Protein AF-A0A496PX24-F1 (afdb_monomer)

Nearest PDB structures (foldseek):
  7uv0-assembly1_A  TM=8.213E-01  e=6.166E-04  Rattus norvegicus
  7uuz-assembly1_A  TM=8.063E-01  e=6.848E-04  Rattus norvegicus
  7ynj-assembly1_A  TM=7.573E-01  e=3.485E-02  Homo sapiens
  7ynk-assembly1_A  TM=6.187E-01  e=1.288E-02  Homo sapiens
  7vsi-assembly1_A  TM=7.943E-01  e=8.494E-02  Homo sapiens

Secondary structure (DSSP, 8-state):
--HHHHHHHHSS-HHHHHHHHHHHHHHHHHHHHHHHHHHHHHHIIIIIITTT---SSHHHHHHHHHHHHHHHHHHHHHHHHTGGGS-S-HHHHHHHHHTTTHHHHHHHHHHHHH-TT--HHHHHHHHHHHHHHHHHHHTHHHHH---TTTSS-SS-GGGHHHHHHHHHHHHHHHHHHHHHHHHHHHHHHHHTT---

Mean predicted aligned error: 9.11 Å

Structure (mmCIF, N/CA/C/O backbone):
data_AF-A0A496PX24-F1
#
_entry.id   AF-A0A496PX24-F1
#
loop_
_atom_site.group_PDB
_atom_site.id
_atom_site.type_symbol
_atom_site.label_atom_id
_atom_site.label_alt_id
_atom_site.label_comp_id
_atom_site.label_asym_id
_atom_site.label_entity_id
_atom_site.label_seq_id
_atom_site.pdbx_PDB_ins_code
_atom_site.Cartn_x
_atom_site.Cartn_y
_atom_site.Cartn_z
_atom_site.occupancy
_atom_site.B_iso_or_equiv
_atom_site.auth_seq_id
_atom_site.auth_comp_id
_atom_site.auth_asym_id
_atom_site.auth_atom_id
_atom_site.pdbx_PDB_model_num
ATOM 1 N N . ASP A 1 1 ? 12.021 -6.984 -16.794 1.00 67.56 1 ASP A N 1
ATOM 2 C CA . ASP A 1 1 ? 11.807 -5.519 -16.735 1.00 67.56 1 ASP A CA 1
ATOM 3 C C . ASP A 1 1 ? 12.492 -4.713 -17.847 1.00 67.56 1 ASP A C 1
ATOM 5 O O . ASP A 1 1 ? 12.017 -3.632 -18.159 1.00 67.56 1 ASP A O 1
ATOM 9 N N . GLN A 1 2 ? 13.542 -5.219 -18.514 1.00 79.38 2 GLN A N 1
ATOM 10 C CA . GLN A 1 2 ? 14.272 -4.451 -19.548 1.00 79.38 2 GLN A CA 1
ATOM 11 C C . GLN A 1 2 ? 13.775 -4.644 -20.995 1.00 79.38 2 GLN A C 1
ATOM 13 O O . GLN A 1 2 ? 14.053 -3.810 -21.851 1.00 79.38 2 GLN A O 1
ATOM 18 N N . MET A 1 3 ? 13.003 -5.702 -21.270 1.00 83.50 3 MET A N 1
ATOM 19 C CA . MET A 1 3 ? 12.518 -6.023 -22.625 1.00 83.50 3 MET A CA 1
ATOM 20 C C . MET A 1 3 ? 11.635 -4.923 -23.222 1.00 83.50 3 MET A C 1
ATOM 22 O O . MET A 1 3 ? 11.765 -4.589 -24.396 1.00 83.50 3 MET A O 1
ATOM 26 N N . PHE A 1 4 ? 10.752 -4.339 -22.410 1.00 84.81 4 PHE A N 1
ATOM 27 C CA . PHE A 1 4 ? 9.821 -3.313 -22.870 1.00 84.81 4 PHE A CA 1
ATOM 28 C C . PHE A 1 4 ? 10.528 -1.980 -23.205 1.00 84.81 4 PHE A C 1
ATOM 30 O O . PHE A 1 4 ? 10.355 -1.503 -24.327 1.00 84.81 4 PHE A O 1
ATOM 37 N N . PRO A 1 5 ? 11.410 -1.423 -22.343 1.00 84.50 5 PRO A N 1
ATOM 38 C CA . PRO A 1 5 ? 12.253 -0.281 -22.716 1.00 84.50 5 PRO A CA 1
ATOM 39 C C . PRO A 1 5 ? 13.135 -0.539 -23.944 1.00 84.50 5 PRO A C 1
ATOM 41 O O . PRO A 1 5 ? 13.286 0.339 -24.791 1.00 84.50 5 PRO A O 1
ATOM 44 N N . HIS A 1 6 ? 13.688 -1.749 -24.066 1.00 88.38 6 HIS A N 1
ATOM 45 C CA . HIS A 1 6 ? 14.522 -2.126 -25.205 1.00 88.38 6 HIS A CA 1
ATOM 46 C C . HIS A 1 6 ? 13.725 -2.114 -26.519 1.00 88.38 6 HIS A C 1
ATOM 48 O O . HIS A 1 6 ? 14.168 -1.542 -27.512 1.00 88.38 6 HIS A O 1
ATOM 54 N N . PHE A 1 7 ? 12.504 -2.653 -26.518 1.00 90.19 7 PHE A N 1
ATOM 55 C CA . PHE A 1 7 ? 11.628 -2.611 -27.688 1.00 90.19 7 PHE A CA 1
ATOM 56 C C . PHE A 1 7 ? 11.249 -1.178 -28.096 1.00 90.19 7 PHE A C 1
ATOM 58 O O . PHE A 1 7 ? 11.237 -0.868 -29.282 1.00 90.19 7 PHE A O 1
ATOM 65 N N . ILE A 1 8 ? 11.000 -0.277 -27.140 1.00 88.94 8 ILE A N 1
ATOM 66 C CA . ILE A 1 8 ? 10.709 1.135 -27.451 1.00 88.94 8 ILE A CA 1
ATOM 67 C C . ILE A 1 8 ? 11.918 1.822 -28.102 1.00 88.94 8 ILE A C 1
ATOM 69 O O . ILE A 1 8 ? 11.750 2.626 -29.022 1.00 88.94 8 ILE A O 1
ATOM 73 N N . ALA A 1 9 ? 13.128 1.507 -27.634 1.00 86.81 9 ALA A N 1
ATOM 74 C CA . ALA A 1 9 ? 14.360 2.121 -28.116 1.00 86.81 9 ALA A CA 1
ATOM 75 C C . ALA A 1 9 ? 14.783 1.628 -29.510 1.00 86.81 9 ALA A C 1
ATOM 77 O O . ALA A 1 9 ? 15.278 2.423 -30.304 1.00 86.81 9 ALA A O 1
ATOM 78 N N . PHE A 1 10 ? 14.593 0.338 -29.810 1.00 89.88 10 PHE A N 1
ATOM 79 C CA . PHE A 1 10 ? 15.134 -0.287 -31.026 1.00 89.88 10 PHE A CA 1
ATOM 80 C C . PHE A 1 10 ? 14.071 -0.795 -32.011 1.00 89.88 10 PHE A C 1
ATOM 82 O O . PHE A 1 10 ? 14.386 -1.030 -33.174 1.00 89.88 10 PHE A O 1
ATOM 89 N N . GLY A 1 11 ? 12.825 -0.980 -31.570 1.00 89.44 11 GLY A N 1
ATOM 90 C CA . GLY A 1 11 ? 11.743 -1.574 -32.363 1.00 89.44 11 GLY A CA 1
ATOM 91 C C . GLY A 1 11 ? 10.750 -0.579 -32.970 1.00 89.44 11 GLY A C 1
ATOM 92 O O . GLY A 1 11 ? 9.920 -0.982 -33.782 1.00 89.44 11 GLY A O 1
ATOM 93 N N . LEU A 1 12 ? 10.807 0.704 -32.599 1.00 92.38 12 LEU A N 1
ATOM 94 C CA . LEU A 1 12 ? 9.853 1.730 -33.035 1.00 92.38 12 LEU A CA 1
ATOM 95 C C . LEU A 1 12 ? 10.537 2.853 -33.841 1.00 92.38 12 LEU A C 1
ATOM 97 O O . LEU A 1 12 ? 11.701 3.171 -33.590 1.00 92.38 12 LEU A O 1
ATOM 101 N N . PRO A 1 13 ? 9.827 3.499 -34.790 1.00 93.69 13 PRO A N 1
ATOM 102 C CA . PRO A 1 13 ? 10.317 4.708 -35.446 1.00 93.69 13 PRO A CA 1
ATOM 103 C C . PRO A 1 13 ? 10.550 5.843 -34.432 1.00 93.69 13 PRO A C 1
ATOM 105 O O . PRO A 1 13 ? 9.740 5.991 -33.513 1.00 93.69 13 PRO A O 1
ATOM 108 N N . PRO A 1 14 ? 11.551 6.724 -34.634 1.00 89.12 14 PRO A N 1
ATOM 109 C CA . PRO A 1 14 ? 11.964 7.717 -33.633 1.00 89.12 14 PRO A CA 1
ATOM 110 C C . PRO A 1 14 ? 10.830 8.594 -33.076 1.00 89.12 14 PRO A C 1
ATOM 112 O O . PRO A 1 14 ? 10.772 8.858 -31.876 1.00 89.12 14 PRO A O 1
ATOM 115 N N . VAL A 1 15 ? 9.893 9.018 -33.933 1.00 93.25 15 VAL A N 1
ATOM 116 C CA . VAL A 1 15 ? 8.741 9.848 -33.534 1.00 93.25 15 VAL A CA 1
ATOM 117 C C . VAL A 1 15 ? 7.782 9.077 -32.623 1.00 93.25 15 VAL A C 1
ATOM 119 O O . VAL A 1 15 ? 7.308 9.611 -31.623 1.00 93.25 15 VAL A O 1
ATOM 122 N N . VAL A 1 16 ? 7.520 7.807 -32.938 1.00 94.25 16 VAL A N 1
ATOM 123 C CA . VAL A 1 16 ? 6.612 6.953 -32.162 1.00 94.25 16 VAL A CA 1
ATOM 124 C C . VAL A 1 16 ? 7.240 6.602 -30.815 1.00 94.25 16 VAL A C 1
ATOM 126 O O . VAL A 1 16 ? 6.555 6.679 -29.800 1.00 94.25 16 VAL A O 1
ATOM 129 N N . SER A 1 17 ? 8.546 6.313 -30.771 1.00 92.12 17 SER A N 1
ATOM 130 C CA . SER A 1 17 ? 9.274 6.101 -29.512 1.00 92.12 17 SER A CA 1
ATOM 131 C C . SER A 1 17 ? 9.159 7.307 -28.578 1.00 92.12 17 SER A C 1
ATOM 133 O O . SER A 1 17 ? 8.892 7.137 -27.389 1.00 92.12 17 SER A O 1
ATOM 135 N N . GLY A 1 18 ? 9.300 8.527 -29.114 1.00 92.56 18 GLY A N 1
ATOM 136 C CA . GLY A 1 18 ? 9.140 9.766 -28.348 1.00 92.56 18 GLY A CA 1
ATOM 137 C C . GLY A 1 18 ? 7.728 9.949 -27.782 1.00 92.56 18 GLY A C 1
ATOM 138 O O . GLY A 1 18 ? 7.582 10.311 -26.615 1.00 92.56 18 GLY A O 1
ATOM 139 N N . LEU A 1 19 ? 6.692 9.647 -28.575 1.00 94.81 19 LEU A N 1
ATOM 140 C CA . LEU A 1 19 ? 5.290 9.695 -28.133 1.00 94.81 19 LEU A CA 1
ATOM 141 C C . LEU A 1 19 ? 4.969 8.641 -27.063 1.00 94.81 19 LEU A C 1
ATOM 143 O O . LEU A 1 19 ? 4.253 8.922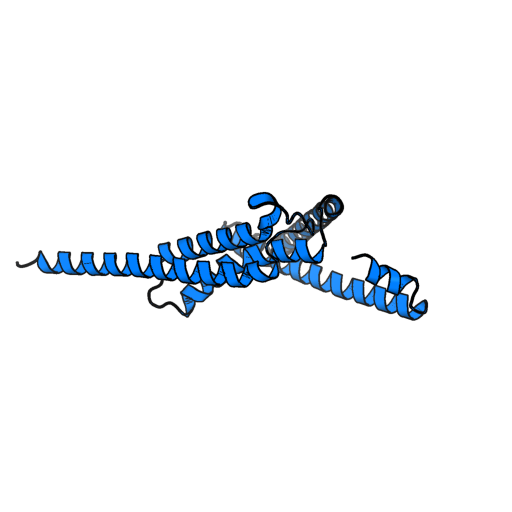 -26.105 1.00 94.81 19 LEU A O 1
ATOM 147 N N . VAL A 1 20 ? 5.505 7.428 -27.200 1.00 94.38 20 VAL A N 1
ATOM 148 C CA . VAL A 1 20 ? 5.315 6.364 -26.205 1.00 94.38 20 VAL A CA 1
ATOM 149 C C . VAL A 1 20 ? 6.001 6.731 -24.892 1.00 94.38 20 VAL A C 1
ATOM 151 O O . VAL A 1 20 ? 5.408 6.582 -23.825 1.00 94.38 20 VAL A O 1
ATOM 154 N N . LEU A 1 21 ? 7.230 7.246 -24.956 1.00 93.50 21 LEU A N 1
ATOM 155 C CA . LEU A 1 21 ? 7.982 7.639 -23.770 1.00 93.50 21 LEU A CA 1
ATOM 156 C C . LEU A 1 21 ? 7.319 8.812 -23.033 1.00 93.50 21 LEU A C 1
ATOM 158 O O . LEU A 1 21 ? 7.233 8.789 -21.806 1.00 93.50 21 LEU A O 1
ATOM 162 N N . SER A 1 22 ? 6.806 9.811 -23.759 1.00 94.75 22 SER A N 1
ATOM 163 C CA . SER A 1 22 ? 6.081 10.928 -23.145 1.00 94.75 22 SER A CA 1
ATOM 164 C C . SER A 1 22 ? 4.784 10.467 -22.473 1.00 94.75 22 SER A C 1
ATOM 166 O O . SER A 1 22 ? 4.520 10.859 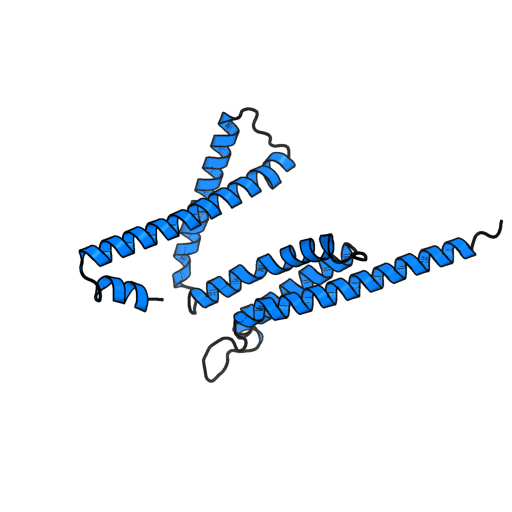-21.337 1.00 94.75 22 SER A O 1
ATOM 168 N N . GLY A 1 23 ? 4.020 9.576 -23.115 1.00 95.56 23 GLY A N 1
ATOM 169 C CA . GLY A 1 23 ? 2.826 8.964 -22.528 1.00 95.56 23 GLY A CA 1
ATOM 170 C C . GLY A 1 23 ? 3.132 8.129 -21.281 1.00 95.56 23 GLY A C 1
ATOM 171 O O . GLY A 1 23 ? 2.420 8.228 -20.282 1.00 95.56 23 GLY A O 1
ATOM 172 N N . LEU A 1 24 ? 4.226 7.360 -21.297 1.00 94.00 24 LEU A N 1
ATOM 173 C CA . LEU A 1 24 ? 4.685 6.580 -20.147 1.00 94.00 24 LEU A CA 1
ATOM 174 C C . LEU A 1 24 ? 5.036 7.482 -18.958 1.00 94.00 24 LEU A C 1
ATOM 176 O O . LEU A 1 24 ? 4.597 7.219 -17.837 1.00 94.00 24 LEU A O 1
ATOM 180 N N . PHE A 1 25 ? 5.784 8.563 -19.196 1.00 93.94 25 PHE A N 1
ATOM 181 C CA . PHE A 1 25 ? 6.094 9.533 -18.149 1.00 93.94 25 PHE A CA 1
ATOM 182 C C . PHE A 1 25 ? 4.841 10.235 -17.631 1.00 93.94 25 PHE A C 1
ATOM 184 O O . PHE A 1 25 ? 4.697 10.373 -16.420 1.00 93.94 25 PHE A O 1
ATOM 191 N N . ALA A 1 26 ? 3.911 10.619 -18.508 1.00 96.31 26 ALA A N 1
ATOM 192 C CA . ALA A 1 26 ? 2.649 11.229 -18.101 1.00 96.31 26 ALA A CA 1
ATOM 193 C C . ALA A 1 26 ? 1.821 10.291 -17.201 1.00 96.31 26 ALA A C 1
ATOM 195 O O . ALA A 1 26 ? 1.347 10.710 -16.144 1.00 96.31 26 ALA A O 1
ATOM 196 N N . ALA A 1 27 ? 1.701 9.009 -17.564 1.00 95.19 27 ALA A N 1
ATOM 197 C CA . ALA A 1 27 ? 0.995 8.009 -16.762 1.00 95.19 27 ALA A CA 1
ATOM 198 C C . ALA A 1 27 ? 1.667 7.768 -15.396 1.00 95.19 27 ALA A C 1
ATOM 200 O O . ALA A 1 27 ? 0.991 7.704 -14.362 1.00 95.19 27 ALA A O 1
ATOM 201 N N . ALA A 1 28 ? 3.002 7.683 -15.374 1.00 93.56 28 ALA A N 1
ATOM 202 C CA . ALA A 1 28 ? 3.770 7.535 -14.141 1.00 93.56 28 ALA A CA 1
ATOM 203 C C . ALA A 1 28 ? 3.617 8.763 -13.227 1.00 93.56 28 ALA A C 1
ATOM 205 O O . ALA A 1 28 ? 3.322 8.612 -12.042 1.00 93.56 28 ALA A O 1
ATOM 206 N N . MET A 1 29 ? 3.743 9.976 -13.778 1.00 94.88 29 MET A N 1
ATOM 207 C CA . MET A 1 29 ? 3.566 11.225 -13.033 1.00 94.88 29 MET A CA 1
ATOM 208 C C . MET A 1 29 ? 2.150 11.354 -12.469 1.00 94.88 29 MET A C 1
ATOM 210 O O . MET A 1 29 ? 2.012 11.730 -11.313 1.00 94.88 29 MET A O 1
ATOM 214 N N . SER A 1 30 ? 1.111 10.972 -13.220 1.00 95.81 30 SER A N 1
ATOM 215 C CA . SER A 1 30 ? -0.273 10.986 -12.724 1.00 95.81 30 SER A CA 1
ATOM 216 C C . SER A 1 30 ? -0.478 10.047 -11.529 1.00 95.81 30 SER A C 1
ATOM 218 O O . SER A 1 30 ? -1.183 10.390 -10.578 1.00 95.81 30 SER A O 1
ATOM 220 N N . SER A 1 31 ? 0.143 8.866 -11.554 1.00 93.94 31 SER A N 1
ATOM 221 C CA . SER A 1 31 ? 0.061 7.907 -10.446 1.00 93.94 31 SER A CA 1
ATOM 222 C C . SER A 1 31 ? 0.803 8.423 -9.209 1.00 93.94 31 SER A C 1
ATOM 224 O O . SER A 1 31 ? 0.293 8.332 -8.095 1.00 93.94 31 SER A O 1
ATOM 226 N N . ILE A 1 32 ? 1.984 9.019 -9.405 1.00 93.50 32 ILE A N 1
ATOM 227 C CA . ILE A 1 32 ? 2.781 9.611 -8.323 1.00 93.50 32 ILE A CA 1
ATOM 228 C C . ILE A 1 32 ? 2.064 10.820 -7.713 1.00 93.50 32 ILE A C 1
ATOM 230 O O . ILE A 1 32 ? 1.984 10.914 -6.492 1.00 93.50 32 ILE A O 1
ATOM 234 N N . ASP A 1 33 ? 1.514 11.712 -8.536 1.00 93.12 33 ASP A N 1
ATOM 235 C CA . ASP A 1 33 ? 0.790 12.902 -8.084 1.00 93.12 33 ASP A CA 1
ATOM 236 C C . ASP A 1 33 ? -0.428 12.521 -7.234 1.00 93.12 33 ASP A C 1
ATOM 238 O O . ASP A 1 33 ? -0.554 12.966 -6.092 1.00 93.12 33 ASP A O 1
ATOM 242 N N . SER A 1 34 ? -1.258 11.595 -7.729 1.00 94.56 34 SER A N 1
ATOM 243 C CA . SER A 1 34 ? -2.407 11.092 -6.967 1.00 94.56 34 SER A CA 1
ATOM 244 C C . SER A 1 34 ? -1.988 10.424 -5.651 1.00 94.56 34 SER A C 1
ATOM 246 O O . SER A 1 34 ? -2.573 10.718 -4.609 1.00 94.56 34 SER A O 1
ATOM 248 N N . GLY A 1 35 ? -0.933 9.600 -5.659 1.00 93.50 35 GLY A N 1
ATOM 249 C CA . GLY A 1 35 ? -0.411 8.947 -4.458 1.00 93.50 35 GLY A CA 1
ATOM 250 C C . GLY A 1 35 ? 0.118 9.937 -3.415 1.00 93.50 35 GLY A C 1
ATOM 251 O O . GLY A 1 35 ? -0.263 9.864 -2.246 1.00 93.50 35 GLY A O 1
ATOM 252 N N . ILE A 1 36 ? 0.955 10.895 -3.827 1.00 94.19 36 ILE A N 1
ATOM 253 C CA . ILE A 1 36 ? 1.498 11.932 -2.935 1.00 94.19 36 ILE A CA 1
ATOM 254 C C . ILE A 1 36 ? 0.369 12.802 -2.381 1.00 94.19 36 ILE A C 1
ATOM 256 O O . ILE A 1 36 ? 0.361 13.097 -1.182 1.00 94.19 36 ILE A O 1
ATOM 260 N N . ASN A 1 37 ? -0.599 13.185 -3.213 1.00 92.56 37 ASN A N 1
ATOM 261 C CA . ASN A 1 37 ? -1.738 13.987 -2.786 1.00 92.56 37 ASN A CA 1
ATOM 262 C C . ASN A 1 37 ? -2.602 13.241 -1.757 1.00 92.56 37 ASN A C 1
ATOM 264 O O . ASN A 1 37 ? -2.925 13.800 -0.710 1.00 92.56 37 ASN A O 1
ATOM 268 N N . SER A 1 38 ? -2.909 11.960 -1.990 1.00 93.44 38 SER A N 1
ATOM 269 C CA . SER A 1 38 ? -3.665 11.138 -1.040 1.00 93.44 38 SER A CA 1
ATOM 270 C C . SER A 1 38 ? -2.933 10.951 0.289 1.00 93.44 38 SER A C 1
ATOM 272 O O . SER A 1 38 ? -3.547 11.119 1.340 1.00 93.44 38 SER A O 1
ATOM 274 N N . ILE A 1 39 ? -1.625 10.663 0.276 1.00 93.12 39 ILE A N 1
ATOM 275 C CA . ILE A 1 39 ? -0.840 10.536 1.516 1.00 93.12 39 ILE A CA 1
ATOM 276 C C . ILE A 1 39 ? -0.801 11.876 2.258 1.00 93.12 39 ILE A C 1
ATOM 278 O O . ILE A 1 39 ? -1.005 11.911 3.467 1.00 93.12 39 ILE A O 1
ATOM 282 N N . THR A 1 40 ? -0.581 12.984 1.548 1.00 92.38 40 THR A N 1
ATOM 283 C CA . THR A 1 40 ? -0.548 14.325 2.152 1.00 92.38 40 THR A CA 1
ATOM 284 C C . THR A 1 40 ? -1.881 14.671 2.809 1.00 92.38 40 THR A C 1
ATOM 286 O O . THR A 1 40 ? -1.889 15.186 3.929 1.00 92.38 40 THR A O 1
ATOM 289 N N . ALA A 1 41 ? -2.997 14.362 2.144 1.00 90.50 41 ALA A N 1
ATOM 290 C CA . ALA A 1 41 ? -4.336 14.557 2.685 1.00 90.50 41 ALA A CA 1
ATOM 291 C C . ALA A 1 41 ? -4.545 13.726 3.957 1.00 90.50 41 ALA A C 1
ATOM 293 O O . ALA A 1 41 ? -4.842 14.308 4.993 1.00 90.50 41 ALA A O 1
ATOM 294 N N . VAL A 1 42 ? -4.283 12.413 3.910 1.00 90.88 42 VAL A N 1
ATOM 295 C CA . VAL A 1 42 ? -4.420 11.508 5.067 1.00 90.88 42 VAL A CA 1
ATOM 296 C C . VAL A 1 42 ? -3.533 11.945 6.232 1.00 90.88 42 VAL A C 1
ATOM 298 O O . VAL A 1 42 ? -3.988 12.008 7.366 1.00 90.88 42 VAL A O 1
ATOM 301 N N . VAL A 1 43 ? -2.270 12.305 5.987 1.00 89.56 43 VAL A N 1
ATOM 302 C CA . VAL A 1 43 ? -1.370 12.776 7.054 1.00 89.56 43 VAL A CA 1
ATOM 303 C C . VAL A 1 43 ? -1.874 14.089 7.657 1.00 89.56 43 VAL A C 1
ATOM 305 O O . VAL A 1 43 ? -1.772 14.307 8.863 1.00 89.56 43 VAL A O 1
ATOM 308 N N . THR A 1 44 ? -2.445 14.967 6.840 1.00 86.06 44 THR A N 1
ATOM 309 C CA . THR A 1 44 ? -2.946 16.253 7.320 1.00 86.06 44 THR A CA 1
ATOM 310 C C . THR A 1 44 ? -4.235 16.087 8.130 1.00 86.06 44 THR A C 1
ATOM 312 O O . THR A 1 44 ? -4.300 16.554 9.265 1.00 86.06 44 THR A O 1
ATOM 315 N N . THR A 1 45 ? -5.220 15.346 7.628 1.00 84.38 45 THR A N 1
ATOM 316 C CA . THR A 1 45 ? -6.499 15.152 8.327 1.00 84.38 45 THR A CA 1
ATOM 317 C C . THR A 1 45 ? -6.372 14.224 9.532 1.00 84.38 45 THR A C 1
ATOM 319 O O . THR A 1 45 ? -6.899 14.509 10.607 1.00 84.38 45 THR A O 1
ATOM 322 N N . ASP A 1 46 ? -5.643 13.116 9.400 1.00 84.50 46 ASP A N 1
ATOM 323 C CA . ASP A 1 46 ? -5.664 12.060 10.417 1.00 84.50 46 ASP A CA 1
ATOM 324 C C . ASP A 1 46 ? -4.628 12.291 11.516 1.00 84.50 46 ASP A C 1
ATOM 326 O O . ASP A 1 46 ? -4.817 11.818 12.640 1.00 84.50 46 ASP A O 1
ATOM 330 N N . PHE A 1 47 ? -3.547 13.023 11.217 1.00 79.00 47 PHE A N 1
ATOM 331 C CA . PHE A 1 47 ? -2.513 13.363 12.194 1.00 79.00 47 PHE A CA 1
ATOM 332 C C . PHE A 1 47 ? -2.534 14.850 12.562 1.00 79.00 47 PHE A C 1
ATOM 334 O O . PHE A 1 47 ? -2.661 15.169 13.742 1.00 79.00 47 PHE A O 1
ATOM 341 N N . LEU A 1 48 ? -2.405 15.784 11.613 1.00 74.38 48 LEU A N 1
ATOM 342 C CA . LEU A 1 48 ? -2.275 17.207 11.976 1.00 74.38 48 LEU A CA 1
ATOM 343 C C . LEU A 1 48 ? -3.538 17.762 12.651 1.00 74.38 48 LEU A C 1
ATOM 345 O O . LEU A 1 48 ? -3.422 18.366 13.723 1.00 74.38 48 LEU A O 1
ATOM 349 N N . ASP A 1 49 ? -4.718 17.501 12.089 1.00 71.69 49 ASP A N 1
ATOM 350 C CA . ASP A 1 49 ? -5.981 17.967 12.674 1.00 71.69 49 ASP A CA 1
ATOM 351 C C . ASP A 1 49 ? -6.315 17.205 13.966 1.00 71.69 49 ASP A C 1
ATOM 353 O O . ASP A 1 49 ? -6.650 17.808 14.988 1.00 71.69 49 ASP A O 1
ATOM 357 N N . ARG A 1 50 ? -6.128 15.878 13.979 1.00 70.44 50 ARG A N 1
ATOM 358 C CA . ARG A 1 50 ? -6.430 15.041 15.153 1.00 70.44 50 ARG A CA 1
ATOM 359 C C . ARG A 1 50 ? -5.542 15.329 16.367 1.00 70.44 50 ARG A C 1
ATOM 361 O O . ARG A 1 50 ? -6.021 15.239 17.495 1.00 70.44 50 ARG A O 1
ATOM 368 N N . PHE A 1 51 ? -4.268 15.674 16.166 1.00 71.56 51 PHE A N 1
ATOM 369 C CA . PHE A 1 51 ? -3.343 16.030 17.253 1.00 71.56 51 PHE A CA 1
ATOM 370 C C . PHE A 1 51 ? -3.393 17.523 17.629 1.00 71.56 51 PHE A C 1
ATOM 372 O O . PHE A 1 51 ? -2.503 18.014 18.325 1.00 71.56 51 PHE A O 1
ATOM 379 N N . GLY A 1 52 ? -4.429 18.253 17.196 1.00 60.88 52 GLY A N 1
ATOM 380 C CA . GLY A 1 52 ? -4.705 19.622 17.641 1.00 60.88 52 GLY A CA 1
ATOM 381 C C . GLY A 1 52 ? -3.741 20.673 17.090 1.00 60.88 52 GLY A C 1
ATOM 382 O O . GLY A 1 52 ? -3.699 21.795 17.593 1.00 60.88 52 GLY A O 1
ATOM 383 N N . LYS A 1 53 ? -2.967 20.344 16.049 1.00 61.94 53 LYS A N 1
ATOM 384 C CA . LYS A 1 53 ? -2.098 21.296 15.349 1.00 61.94 53 LYS A CA 1
ATOM 385 C C . LYS A 1 53 ? -2.852 21.924 14.184 1.00 61.94 53 LYS A C 1
ATOM 387 O O . LYS A 1 53 ? -2.372 21.892 13.056 1.00 61.94 53 LYS A O 1
ATOM 392 N N . HIS A 1 54 ? -4.011 22.523 14.454 1.00 62.44 54 HIS A N 1
ATOM 393 C CA . HIS A 1 54 ? -4.688 23.323 13.441 1.00 62.44 54 HIS A CA 1
ATOM 394 C C . HIS A 1 54 ? -3.830 24.554 13.122 1.00 62.44 54 HIS A C 1
ATOM 396 O O . HIS A 1 54 ? -3.587 25.392 14.000 1.00 62.44 54 HIS A O 1
ATOM 402 N N . PRO A 1 55 ? -3.325 24.697 11.887 1.00 60.75 55 PRO A N 1
ATOM 403 C CA . PRO A 1 55 ? -2.618 25.902 11.507 1.00 60.75 55 PRO A CA 1
ATOM 404 C C . PRO A 1 55 ? -3.594 27.083 11.555 1.00 60.75 55 PRO A C 1
ATOM 406 O O . PRO A 1 55 ? -4.623 27.082 10.891 1.00 60.75 55 PRO A O 1
ATOM 409 N N . LEU A 1 56 ? -3.228 28.124 12.305 1.00 62.47 56 LEU A N 1
ATOM 410 C CA . LEU A 1 56 ? -4.013 29.346 12.559 1.00 62.47 56 LEU A CA 1
ATOM 411 C C . LEU A 1 56 ? -4.468 30.121 11.292 1.00 62.47 56 LEU A C 1
ATOM 413 O O . LEU A 1 56 ? -5.126 31.148 11.408 1.00 62.47 56 LEU A O 1
ATOM 417 N N . SER A 1 57 ? -4.065 29.699 10.086 1.00 77.56 57 SER A N 1
ATOM 418 C CA . SER A 1 57 ? -4.394 30.340 8.807 1.00 77.56 57 SER A CA 1
ATOM 419 C C . SER A 1 57 ? -4.320 29.336 7.650 1.00 77.56 57 SER A C 1
ATOM 421 O O . SER A 1 57 ? -3.364 28.559 7.574 1.00 77.56 57 SER A O 1
ATOM 423 N N . GLU A 1 58 ? -5.250 29.426 6.690 1.00 79.62 58 GLU A N 1
ATOM 424 C CA . GLU A 1 58 ? -5.261 28.618 5.454 1.00 79.62 58 GLU A CA 1
ATOM 425 C C . GLU A 1 58 ? -3.925 28.659 4.699 1.00 79.62 58 GLU A C 1
ATOM 427 O O . GLU A 1 58 ? -3.449 27.644 4.194 1.00 79.62 58 GLU A O 1
ATOM 432 N N . LYS A 1 59 ? -3.246 29.815 4.685 1.00 82.94 59 LYS A N 1
ATOM 433 C CA . LYS A 1 59 ? -1.932 29.957 4.034 1.00 82.94 59 LYS A CA 1
ATOM 434 C C . LYS A 1 59 ? -0.878 29.040 4.657 1.00 82.94 59 LYS A C 1
ATOM 436 O O . LYS A 1 59 ? -0.052 28.476 3.943 1.00 82.94 59 LYS A O 1
ATOM 441 N N . LYS A 1 60 ? -0.905 28.882 5.985 1.00 81.50 60 LYS A N 1
ATOM 442 C CA . LYS A 1 60 ? 0.003 27.977 6.703 1.00 81.50 60 LYS A CA 1
ATOM 443 C C . LYS A 1 60 ? -0.373 26.521 6.442 1.00 81.50 60 LYS A C 1
ATOM 445 O O . LYS A 1 60 ? 0.523 25.711 6.249 1.00 81.50 60 LYS A O 1
ATOM 450 N N . HIS A 1 61 ? -1.666 26.213 6.359 1.00 81.19 61 HIS A N 1
ATOM 451 C CA . HIS A 1 61 ? -2.149 24.876 6.009 1.00 81.19 61 HIS A CA 1
ATOM 452 C C . HIS A 1 61 ? -1.615 24.413 4.647 1.00 81.19 61 HIS A C 1
ATOM 454 O O . HIS A 1 61 ? -0.999 23.355 4.540 1.00 81.19 61 HIS A O 1
ATOM 460 N N . VAL A 1 62 ? -1.763 25.251 3.616 1.00 84.12 62 VAL A N 1
ATOM 461 C CA . VAL A 1 62 ? -1.252 24.960 2.268 1.00 84.12 62 VAL A CA 1
ATOM 462 C C . VAL A 1 62 ? 0.272 24.822 2.264 1.00 84.12 62 VAL A C 1
ATOM 464 O O . VAL A 1 62 ? 0.808 23.948 1.583 1.00 84.12 62 VAL A O 1
ATOM 467 N N . LEU A 1 63 ? 0.987 25.649 3.034 1.00 87.12 63 LEU A N 1
ATOM 468 C CA . LEU A 1 63 ? 2.441 25.542 3.154 1.00 87.12 63 LEU A CA 1
ATOM 469 C C . LEU A 1 63 ? 2.868 24.202 3.772 1.00 87.12 63 LEU A C 1
ATOM 471 O O . LEU A 1 63 ? 3.760 23.553 3.231 1.00 87.12 63 LEU A O 1
ATOM 475 N N . TYR A 1 64 ? 2.226 23.766 4.859 1.00 85.44 64 TYR A N 1
ATOM 476 C CA . TYR A 1 64 ? 2.525 22.476 5.488 1.00 85.44 64 TYR A CA 1
ATOM 477 C C . TYR A 1 64 ? 2.221 21.301 4.560 1.00 85.44 64 TYR A C 1
ATOM 479 O O . TYR A 1 64 ? 3.066 20.421 4.420 1.00 85.44 64 TYR A O 1
ATOM 487 N N . ALA A 1 65 ? 1.079 21.321 3.869 1.00 86.44 65 ALA A N 1
ATOM 488 C CA . ALA A 1 65 ? 0.739 20.297 2.885 1.00 86.44 65 ALA A CA 1
ATOM 489 C C . ALA A 1 65 ? 1.792 20.214 1.762 1.00 86.44 65 ALA A C 1
ATOM 491 O O . ALA A 1 65 ? 2.241 19.126 1.412 1.00 86.44 65 ALA A O 1
ATOM 492 N N . ARG A 1 66 ? 2.271 21.356 1.246 1.00 89.50 66 ARG A N 1
ATOM 493 C CA . ARG A 1 66 ? 3.354 21.386 0.244 1.00 89.50 66 ARG A CA 1
ATOM 494 C C . ARG A 1 66 ? 4.671 20.827 0.783 1.00 89.50 66 ARG A C 1
ATOM 496 O O . ARG A 1 66 ? 5.338 20.076 0.078 1.00 89.50 66 ARG A O 1
ATOM 503 N N . LEU A 1 67 ? 5.049 21.174 2.014 1.00 91.44 67 LEU A N 1
ATOM 504 C CA . LEU A 1 67 ? 6.263 20.646 2.645 1.00 91.44 67 LEU A CA 1
ATOM 505 C C . LEU A 1 67 ? 6.174 19.131 2.867 1.00 91.44 67 LEU A C 1
ATOM 507 O O . LEU A 1 67 ? 7.149 18.425 2.616 1.00 91.44 67 LEU A O 1
ATOM 511 N N . LEU A 1 68 ? 5.007 18.628 3.279 1.00 91.31 68 LEU A N 1
ATOM 512 C CA . LEU A 1 68 ? 4.746 17.194 3.392 1.00 91.31 68 LEU A CA 1
ATOM 513 C C . LEU A 1 68 ? 4.863 16.499 2.036 1.00 91.31 68 LEU A C 1
ATOM 515 O O . LEU A 1 68 ? 5.571 15.501 1.943 1.00 91.31 68 LEU A O 1
ATOM 519 N N . ALA A 1 69 ? 4.256 17.049 0.982 1.00 91.88 69 ALA A N 1
ATOM 520 C CA . ALA A 1 69 ? 4.347 16.494 -0.367 1.00 91.88 69 ALA A CA 1
ATOM 521 C C . ALA A 1 69 ? 5.805 16.399 -0.857 1.00 91.88 69 ALA A C 1
ATOM 523 O O . ALA A 1 69 ? 6.215 15.359 -1.373 1.00 91.88 69 ALA A O 1
ATOM 524 N N . VAL A 1 70 ? 6.615 17.442 -0.630 1.00 93.88 70 VAL A N 1
ATOM 525 C CA . VAL A 1 70 ? 8.056 17.428 -0.943 1.00 93.88 70 VAL A CA 1
ATOM 526 C C . VAL A 1 70 ? 8.795 16.372 -0.117 1.00 93.88 70 VAL A C 1
ATOM 528 O O . VAL A 1 70 ? 9.613 15.636 -0.665 1.00 93.88 70 VAL A O 1
ATOM 531 N N . GLY A 1 71 ? 8.494 16.256 1.180 1.00 94.75 71 GLY A N 1
ATOM 532 C CA . GLY A 1 71 ? 9.091 15.247 2.056 1.00 94.75 71 GLY A CA 1
ATOM 533 C C . GLY A 1 71 ? 8.766 13.815 1.622 1.00 94.75 71 GLY A C 1
ATOM 534 O O . GLY A 1 71 ? 9.668 12.987 1.514 1.00 94.75 71 GLY A O 1
ATOM 535 N N . ILE A 1 72 ? 7.500 13.536 1.304 1.00 93.50 72 ILE A N 1
ATOM 536 C CA . ILE A 1 72 ? 7.049 12.238 0.780 1.00 93.50 72 ILE A CA 1
ATOM 537 C C . ILE A 1 72 ? 7.756 11.941 -0.546 1.00 93.50 72 ILE A C 1
ATOM 539 O O . ILE A 1 72 ? 8.319 10.860 -0.708 1.00 93.50 72 ILE A O 1
ATOM 543 N N . GLY A 1 73 ? 7.792 12.908 -1.468 1.00 93.44 73 GLY A N 1
ATOM 544 C CA . GLY A 1 73 ? 8.493 12.772 -2.744 1.00 93.44 73 GLY A CA 1
ATOM 545 C C . GLY A 1 73 ? 9.983 12.461 -2.570 1.00 93.44 73 GLY A C 1
ATOM 546 O O . GLY A 1 73 ? 10.499 11.555 -3.221 1.00 93.44 73 GLY A O 1
ATOM 547 N N . ALA A 1 74 ? 10.665 13.140 -1.644 1.00 94.44 74 ALA A N 1
ATOM 548 C CA . ALA A 1 74 ? 12.069 12.876 -1.336 1.00 94.44 74 ALA A CA 1
ATOM 549 C C . ALA A 1 74 ? 12.285 11.449 -0.808 1.00 94.44 74 ALA A C 1
ATOM 551 O O . ALA A 1 74 ? 13.194 10.760 -1.271 1.00 94.44 74 ALA A O 1
ATOM 552 N N . VAL A 1 75 ? 11.428 10.971 0.101 1.00 93.94 75 VAL A N 1
ATOM 553 C CA . VAL A 1 75 ? 11.485 9.590 0.610 1.00 93.94 75 VAL A CA 1
ATOM 554 C C . VAL A 1 75 ? 11.282 8.577 -0.517 1.00 93.94 75 VAL A C 1
ATOM 556 O O . VAL A 1 75 ? 12.023 7.598 -0.587 1.00 93.94 75 VAL A O 1
ATOM 559 N N . VAL A 1 76 ? 10.336 8.819 -1.430 1.00 91.75 76 VAL A N 1
ATOM 560 C CA . VAL A 1 76 ? 10.090 7.946 -2.590 1.00 91.75 76 VAL A CA 1
ATOM 561 C C . VAL A 1 76 ? 11.302 7.902 -3.524 1.00 91.75 76 VAL A C 1
ATOM 563 O O . VAL A 1 76 ? 11.719 6.815 -3.919 1.00 91.75 76 VAL A O 1
ATOM 566 N N . VAL A 1 77 ? 11.912 9.048 -3.846 1.00 92.12 77 VAL A N 1
ATOM 567 C CA . VAL A 1 77 ? 13.100 9.120 -4.720 1.00 92.12 77 VAL A CA 1
ATOM 568 C C . VAL A 1 77 ? 14.303 8.417 -4.087 1.00 92.12 77 VAL A C 1
ATOM 570 O O . VAL A 1 77 ? 14.971 7.609 -4.738 1.00 92.12 77 VAL A O 1
ATOM 573 N N . ILE A 1 78 ? 14.560 8.681 -2.803 1.00 93.75 78 ILE A N 1
ATOM 574 C CA . ILE A 1 78 ? 15.653 8.044 -2.062 1.00 93.75 78 ILE A CA 1
ATOM 575 C C . ILE A 1 78 ? 15.410 6.534 -1.987 1.00 93.75 78 ILE A C 1
ATOM 577 O O . ILE A 1 78 ? 16.289 5.762 -2.355 1.00 93.75 78 ILE A O 1
ATOM 581 N N . GLY A 1 79 ? 14.206 6.102 -1.601 1.00 89.62 79 GLY A N 1
ATOM 582 C CA . GLY A 1 79 ? 13.832 4.688 -1.535 1.00 89.62 79 GLY A CA 1
ATOM 583 C C . GLY A 1 79 ? 13.966 3.979 -2.884 1.00 89.62 79 GLY A C 1
ATOM 584 O O . GLY A 1 79 ? 14.536 2.891 -2.957 1.00 89.62 79 GLY A O 1
ATOM 585 N N . SER A 1 80 ? 13.537 4.625 -3.972 1.00 88.56 80 SER A N 1
ATOM 586 C CA . SER A 1 80 ? 13.682 4.094 -5.330 1.00 88.56 80 SER A CA 1
ATOM 587 C C . SER A 1 80 ? 15.142 3.911 -5.750 1.00 88.56 80 SER A C 1
ATOM 589 O O . SER A 1 80 ? 15.420 3.041 -6.574 1.00 88.56 80 SER A O 1
ATOM 591 N N . SER A 1 81 ? 16.084 4.677 -5.193 1.00 89.19 81 SER A N 1
ATOM 592 C CA . SER A 1 81 ? 17.513 4.533 -5.510 1.00 89.19 81 SER A CA 1
ATOM 593 C C . SER A 1 81 ? 18.096 3.212 -4.991 1.00 89.19 81 SER A C 1
ATOM 595 O O . SER A 1 81 ? 19.077 2.711 -5.535 1.00 89.19 81 SER A O 1
ATOM 597 N N . PHE A 1 82 ? 17.464 2.592 -3.989 1.00 87.75 82 PHE A N 1
ATOM 598 C CA . PHE A 1 82 ? 17.908 1.316 -3.428 1.00 87.75 82 PHE A CA 1
ATOM 599 C C . PHE A 1 82 ? 17.341 0.090 -4.152 1.00 87.75 82 PHE A C 1
ATOM 601 O O . PHE A 1 82 ? 17.786 -1.022 -3.872 1.00 87.75 82 PHE A O 1
ATOM 608 N N . ILE A 1 83 ? 16.420 0.260 -5.111 1.00 84.69 83 ILE A N 1
ATOM 609 C CA . ILE A 1 83 ? 15.726 -0.867 -5.759 1.00 84.69 83 ILE A CA 1
ATOM 610 C C . ILE A 1 83 ? 16.674 -1.814 -6.507 1.00 84.69 83 ILE A C 1
ATOM 612 O O . ILE A 1 83 ? 16.389 -2.999 -6.628 1.00 84.69 83 ILE A O 1
ATOM 616 N N . GLN A 1 84 ? 17.836 -1.312 -6.940 1.00 81.56 84 GLN A N 1
ATOM 617 C CA . GLN A 1 84 ? 18.876 -2.098 -7.615 1.00 81.56 84 GLN A CA 1
ATOM 618 C C . GLN A 1 84 ? 19.464 -3.217 -6.737 1.00 81.56 84 GLN A C 1
ATOM 620 O O . GLN A 1 84 ? 20.009 -4.178 -7.268 1.00 81.56 84 GLN A O 1
ATOM 625 N N . HIS A 1 85 ? 19.350 -3.107 -5.410 1.00 82.19 85 HIS A N 1
ATOM 626 C CA . HIS A 1 85 ? 19.870 -4.097 -4.462 1.00 82.19 85 HIS A CA 1
ATOM 627 C C . HIS A 1 85 ? 18.844 -5.182 -4.103 1.00 82.19 85 HIS A C 1
ATOM 629 O O . HIS A 1 85 ? 19.164 -6.089 -3.336 1.00 82.19 85 HIS A O 1
ATOM 635 N N . ILE A 1 86 ? 17.610 -5.093 -4.611 1.00 78.31 86 ILE A N 1
ATOM 636 C CA . ILE A 1 86 ? 16.541 -6.040 -4.289 1.00 78.31 86 ILE A CA 1
ATOM 637 C C . ILE A 1 86 ? 16.534 -7.152 -5.347 1.00 78.31 86 ILE A C 1
ATOM 639 O O . ILE A 1 86 ? 16.274 -6.869 -6.518 1.00 78.31 86 ILE A O 1
ATOM 643 N N . PRO A 1 87 ? 16.801 -8.416 -4.971 1.00 72.00 87 PRO A N 1
ATOM 644 C CA . PRO A 1 87 ? 16.763 -9.524 -5.914 1.00 72.00 87 PRO A CA 1
ATOM 645 C C . PRO A 1 87 ? 15.320 -9.846 -6.330 1.00 72.00 87 PRO A C 1
ATOM 647 O O . PRO A 1 87 ? 14.394 -9.797 -5.518 1.00 72.00 87 PRO A O 1
ATOM 650 N N . GLY A 1 88 ? 15.137 -10.225 -7.596 1.00 73.81 88 GLY A N 1
ATOM 651 C CA . GLY A 1 88 ? 13.849 -10.638 -8.158 1.00 73.81 88 GLY A CA 1
ATOM 652 C C . GLY A 1 88 ? 13.288 -9.673 -9.206 1.00 73.81 88 GLY A C 1
ATOM 653 O O . GLY A 1 88 ? 13.904 -8.680 -9.579 1.00 73.81 88 GLY A O 1
ATOM 654 N N . ASN A 1 89 ? 12.108 -10.003 -9.728 1.00 80.94 89 ASN A N 1
ATOM 655 C CA . ASN A 1 89 ? 11.395 -9.179 -10.706 1.00 80.94 89 ASN A CA 1
ATOM 656 C C . ASN A 1 89 ? 10.655 -8.033 -9.995 1.00 80.94 89 ASN A C 1
ATOM 658 O O . ASN A 1 89 ? 9.977 -8.287 -8.995 1.00 80.94 89 ASN A O 1
ATOM 662 N N . ILE A 1 90 ? 10.711 -6.806 -10.533 1.00 82.62 90 ILE A N 1
ATOM 663 C CA . ILE A 1 90 ? 10.034 -5.631 -9.955 1.00 82.62 90 ILE A CA 1
ATOM 664 C C . ILE A 1 90 ? 8.542 -5.908 -9.753 1.00 82.62 90 ILE A C 1
ATOM 666 O O . ILE A 1 90 ? 7.997 -5.610 -8.697 1.00 82.62 90 ILE A O 1
ATOM 670 N N . THR A 1 91 ? 7.891 -6.571 -10.708 1.00 82.06 91 THR A N 1
ATOM 671 C CA . THR A 1 91 ? 6.473 -6.946 -10.619 1.00 82.06 91 THR A CA 1
ATOM 672 C C . THR A 1 91 ? 6.196 -7.834 -9.407 1.00 82.06 91 THR A C 1
ATOM 674 O O . THR A 1 91 ? 5.195 -7.643 -8.717 1.00 82.06 91 THR A O 1
ATOM 677 N N . ALA A 1 92 ? 7.072 -8.800 -9.121 1.00 79.25 92 ALA A N 1
ATOM 678 C CA . ALA A 1 92 ? 6.908 -9.693 -7.979 1.00 79.25 92 ALA A CA 1
ATOM 679 C C . ALA A 1 92 ? 7.130 -8.943 -6.658 1.00 79.25 92 ALA A C 1
ATOM 681 O O . ALA A 1 92 ? 6.315 -9.061 -5.746 1.00 79.25 92 ALA A O 1
ATOM 682 N N . VAL A 1 93 ? 8.183 -8.125 -6.574 1.00 81.94 93 VAL A N 1
ATOM 683 C CA . VAL A 1 93 ? 8.492 -7.310 -5.389 1.00 81.94 93 VAL A CA 1
ATOM 684 C C . VAL A 1 93 ? 7.355 -6.330 -5.092 1.00 81.94 93 VAL A C 1
ATOM 686 O O . VAL A 1 93 ? 6.843 -6.301 -3.974 1.00 81.94 93 VAL A O 1
ATOM 689 N N . THR A 1 94 ? 6.889 -5.587 -6.098 1.00 84.50 94 THR A N 1
ATOM 690 C CA . THR A 1 94 ? 5.777 -4.641 -5.955 1.00 84.50 94 THR A CA 1
ATOM 691 C C . THR A 1 94 ? 4.507 -5.344 -5.490 1.00 84.50 94 THR A C 1
ATOM 693 O O . THR A 1 94 ? 3.876 -4.884 -4.540 1.00 84.50 94 THR A O 1
ATOM 696 N N . ASN A 1 95 ? 4.140 -6.479 -6.094 1.00 83.12 95 ASN A N 1
ATOM 697 C CA . ASN A 1 95 ? 2.934 -7.200 -5.689 1.00 83.12 95 ASN A CA 1
ATOM 698 C C . ASN A 1 95 ? 3.033 -7.756 -4.266 1.00 83.12 95 ASN A C 1
ATOM 700 O O . ASN A 1 95 ? 2.049 -7.689 -3.530 1.00 83.12 95 ASN A O 1
ATOM 704 N N . LYS A 1 96 ? 4.199 -8.259 -3.850 1.00 81.44 96 LYS A N 1
ATOM 705 C CA . LYS A 1 96 ? 4.407 -8.712 -2.470 1.00 81.44 96 LYS A CA 1
ATOM 706 C C . LYS A 1 96 ? 4.174 -7.588 -1.470 1.00 81.44 96 LYS A C 1
ATOM 708 O O . LYS A 1 96 ? 3.485 -7.804 -0.485 1.00 81.44 96 LYS A O 1
ATOM 713 N N . THR A 1 97 ? 4.694 -6.390 -1.728 1.00 80.94 97 THR A N 1
ATOM 714 C CA . THR A 1 97 ? 4.547 -5.255 -0.808 1.00 80.94 97 THR A CA 1
ATOM 715 C C . THR A 1 97 ? 3.136 -4.666 -0.829 1.00 80.94 97 THR A C 1
ATOM 717 O O . THR A 1 97 ? 2.549 -4.440 0.228 1.00 80.94 97 THR A O 1
ATOM 720 N N . VAL A 1 98 ? 2.563 -4.447 -2.018 1.00 84.38 98 VAL A N 1
ATOM 721 C CA . VAL A 1 98 ? 1.249 -3.799 -2.174 1.00 84.38 98 VAL A CA 1
ATOM 722 C C . VAL A 1 98 ? 0.123 -4.650 -1.596 1.00 84.38 98 VAL A C 1
ATOM 724 O O . VAL A 1 98 ? -0.816 -4.091 -1.045 1.00 84.38 98 VAL A O 1
ATOM 727 N N . ASN A 1 99 ? 0.208 -5.982 -1.659 1.00 83.44 99 ASN A N 1
ATOM 728 C CA . ASN A 1 99 ? -0.863 -6.854 -1.168 1.00 83.44 99 ASN A CA 1
ATOM 729 C C . ASN A 1 99 ? -0.876 -7.053 0.359 1.00 83.44 99 ASN A C 1
ATOM 731 O O . ASN A 1 99 ? -1.832 -7.628 0.869 1.00 83.44 99 ASN A O 1
ATOM 735 N N . LEU A 1 100 ? 0.118 -6.571 1.114 1.00 83.31 100 LEU A N 1
ATOM 736 C CA . LEU A 1 100 ? 0.151 -6.751 2.576 1.00 83.31 100 LEU A CA 1
ATOM 737 C C . LEU A 1 100 ? -0.813 -5.815 3.317 1.00 83.31 100 LEU A C 1
ATOM 739 O O . LEU A 1 100 ? -1.501 -6.238 4.243 1.00 83.31 100 LEU A O 1
ATOM 743 N N . LEU A 1 101 ? -0.872 -4.543 2.916 1.00 83.19 101 LEU A N 1
ATOM 744 C CA . LEU A 1 101 ? -1.647 -3.501 3.606 1.00 83.19 101 LEU A CA 1
ATOM 745 C C . LEU A 1 101 ? -3.167 -3.534 3.347 1.00 83.19 101 LEU A C 1
ATOM 747 O O . LEU A 1 101 ? -3.923 -3.228 4.271 1.00 83.19 101 LEU A O 1
ATOM 751 N N . PRO A 1 102 ? -3.666 -3.917 2.156 1.00 86.56 102 PRO A N 1
ATOM 752 C CA . PRO A 1 102 ? -5.100 -4.030 1.909 1.00 86.56 102 PRO A CA 1
ATOM 753 C C . PRO A 1 102 ? -5.787 -5.083 2.783 1.00 86.56 102 PRO A C 1
ATOM 755 O O . PRO A 1 102 ? -6.964 -4.933 3.086 1.00 86.56 102 PRO A O 1
ATOM 758 N N . VAL A 1 103 ? -5.070 -6.123 3.223 1.00 86.81 103 VAL A N 1
ATOM 759 C CA . VAL A 1 103 ? -5.616 -7.237 4.019 1.00 86.81 103 VAL A CA 1
ATOM 760 C C . VAL A 1 103 ? -6.251 -6.778 5.343 1.00 86.81 103 VAL A C 1
ATOM 762 O O . VAL A 1 103 ? -7.430 -7.075 5.566 1.00 86.81 103 VAL A O 1
ATOM 765 N N . PRO A 1 104 ? -5.542 -6.066 6.243 1.00 87.69 104 PRO A N 1
ATOM 766 C CA . PRO A 1 104 ? -6.138 -5.587 7.489 1.00 87.69 104 PRO A CA 1
ATOM 767 C C . PRO A 1 104 ? -7.233 -4.537 7.252 1.00 87.69 104 PRO A C 1
ATOM 769 O O . PRO A 1 104 ? -8.240 -4.543 7.962 1.00 87.69 104 PRO A O 1
ATOM 772 N N . ILE A 1 105 ? -7.086 -3.679 6.235 1.00 91.06 105 ILE A N 1
ATOM 773 C CA . ILE A 1 105 ? -8.091 -2.661 5.884 1.00 91.06 105 ILE A CA 1
ATOM 774 C C . ILE A 1 105 ? -9.389 -3.335 5.424 1.00 91.06 105 ILE A C 1
ATOM 776 O 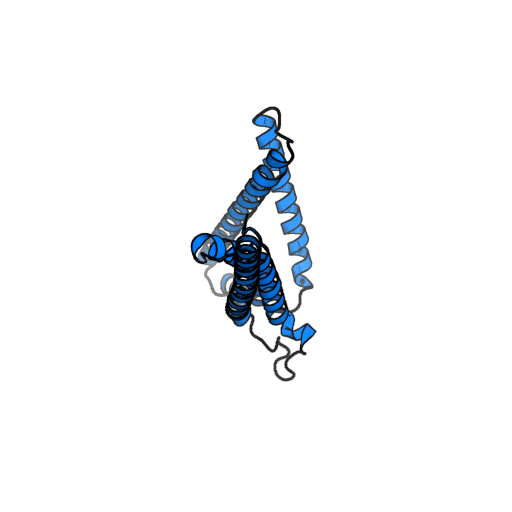O . ILE A 1 105 ? -10.470 -3.013 5.919 1.00 91.06 105 ILE A O 1
ATOM 780 N N . PHE A 1 106 ? -9.282 -4.319 4.530 1.00 89.75 106 PHE A N 1
ATOM 781 C CA . PHE A 1 106 ? -10.414 -5.102 4.052 1.00 89.75 106 PHE A CA 1
ATOM 782 C C . PHE A 1 106 ? -11.136 -5.801 5.205 1.00 89.75 106 PHE A C 1
ATOM 784 O O . PHE A 1 106 ? -12.359 -5.744 5.269 1.00 89.75 106 PHE A O 1
ATOM 791 N N . CYS A 1 107 ? -10.405 -6.397 6.153 1.00 89.31 107 CYS A N 1
ATOM 792 C CA . CYS A 1 107 ? -11.014 -6.991 7.344 1.00 89.31 107 CYS A CA 1
ATOM 793 C C . CYS A 1 107 ? -11.844 -5.996 8.138 1.00 89.31 107 CYS A C 1
ATOM 795 O O . CYS A 1 107 ? -12.983 -6.297 8.491 1.00 89.31 107 CYS A O 1
ATOM 797 N N . LEU A 1 108 ? -11.285 -4.821 8.424 1.00 91.56 108 LEU A N 1
ATOM 798 C CA . LEU A 1 108 ? -11.976 -3.807 9.207 1.00 91.56 108 LEU A CA 1
ATOM 799 C C . LEU A 1 108 ? -13.321 -3.447 8.558 1.00 91.56 108 LEU A C 1
ATOM 801 O O . LEU A 1 108 ? -14.359 -3.512 9.215 1.00 91.56 108 LEU A O 1
ATOM 805 N N . PHE A 1 109 ? -13.312 -3.143 7.257 1.00 92.69 109 PHE A N 1
ATOM 806 C CA . PHE A 1 109 ? -14.523 -2.784 6.520 1.00 92.69 109 PHE A CA 1
ATOM 807 C C . PHE A 1 109 ? -15.492 -3.956 6.356 1.00 92.69 109 PHE A C 1
ATOM 809 O O . PHE A 1 109 ? -16.696 -3.784 6.540 1.00 92.69 109 PHE A O 1
ATOM 816 N N . PHE A 1 110 ? -14.995 -5.157 6.055 1.00 93.31 110 PHE A N 1
ATOM 817 C CA . PHE A 1 110 ? -15.843 -6.332 5.875 1.00 93.31 110 PHE A CA 1
ATOM 818 C C . PHE A 1 110 ? -16.607 -6.669 7.159 1.00 93.31 110 PHE A C 1
ATOM 820 O O . PHE A 1 110 ? -17.822 -6.863 7.129 1.00 93.31 110 PHE A O 1
ATOM 827 N N . PHE A 1 111 ? -15.922 -6.684 8.304 1.00 91.75 111 PHE A N 1
ATOM 828 C CA . PHE A 1 111 ? -16.572 -6.942 9.586 1.00 91.75 111 PHE A CA 1
ATOM 829 C C . PHE A 1 111 ? -17.508 -5.805 9.999 1.00 91.75 111 PHE A C 1
ATOM 831 O O . PHE A 1 111 ? -18.579 -6.089 10.529 1.00 91.75 111 PHE A O 1
ATOM 838 N N . ALA A 1 112 ? -17.146 -4.549 9.717 1.00 90.94 112 ALA A N 1
ATOM 839 C CA . ALA A 1 112 ? -17.997 -3.398 10.009 1.00 90.94 112 ALA A CA 1
ATOM 840 C C . ALA A 1 112 ? -19.331 -3.432 9.242 1.00 90.94 112 ALA A C 1
ATOM 842 O O . ALA A 1 112 ? -20.363 -3.082 9.811 1.00 90.94 112 ALA A O 1
ATOM 843 N N . PHE A 1 113 ? -19.329 -3.865 7.976 1.00 92.50 113 PHE A N 1
ATOM 844 C CA . PHE A 1 113 ? -20.534 -3.858 7.139 1.00 92.50 113 PHE A CA 1
ATOM 845 C C . PHE A 1 113 ? -21.321 -5.173 7.143 1.00 92.50 113 PHE A C 1
ATOM 847 O O . PHE A 1 113 ? -22.551 -5.143 7.118 1.00 92.50 113 PHE A O 1
ATOM 854 N N . PHE A 1 114 ? -20.648 -6.328 7.162 1.00 92.38 114 PHE A N 1
ATOM 855 C CA . PHE A 1 114 ? -21.292 -7.615 6.863 1.00 92.38 114 PHE A CA 1
ATOM 856 C C . PHE A 1 114 ? -21.423 -8.552 8.069 1.00 92.38 114 PHE A C 1
ATOM 858 O O . PHE A 1 114 ? -22.300 -9.419 8.075 1.00 92.38 114 PHE A O 1
ATOM 865 N N . VAL A 1 115 ? -20.606 -8.392 9.116 1.00 90.12 115 VAL A N 1
ATOM 866 C CA . VAL A 1 115 ? -20.580 -9.327 10.252 1.00 90.12 115 VAL A CA 1
ATOM 867 C C . VAL A 1 115 ? -21.299 -8.724 11.459 1.00 90.12 115 VAL A C 1
ATOM 869 O O . VAL A 1 115 ? -20.714 -8.048 12.297 1.00 90.12 115 VAL A O 1
ATOM 872 N N . LYS A 1 116 ? -22.595 -9.029 11.600 1.00 86.06 116 LYS A N 1
ATOM 873 C CA . LYS A 1 116 ? -23.456 -8.485 12.675 1.00 86.06 116 LYS A CA 1
ATOM 874 C C . LYS A 1 116 ? -23.004 -8.832 14.100 1.00 86.06 116 LYS A C 1
ATOM 876 O O . LYS A 1 116 ? -23.370 -8.145 15.045 1.00 86.06 116 LYS A O 1
ATOM 881 N N . PHE A 1 117 ? -22.241 -9.911 14.262 1.00 87.12 117 PHE A N 1
ATOM 882 C CA . PHE A 1 117 ? -21.703 -10.361 15.550 1.00 87.12 117 PHE A CA 1
ATOM 883 C C . PHE A 1 117 ? -20.221 -9.998 15.733 1.00 87.12 117 PHE A C 1
ATOM 885 O O . PHE A 1 117 ? -19.5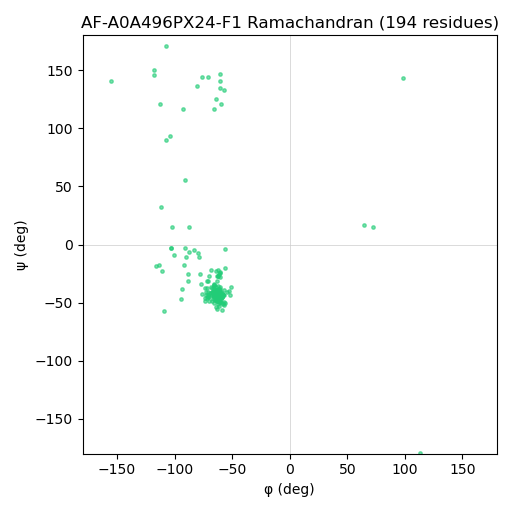61 -10.552 16.614 1.00 87.12 117 PHE A O 1
ATOM 892 N N . ALA A 1 118 ? -19.684 -9.091 14.908 1.00 86.88 118 ALA A N 1
ATOM 893 C CA . ALA A 1 118 ? -18.296 -8.660 14.985 1.00 86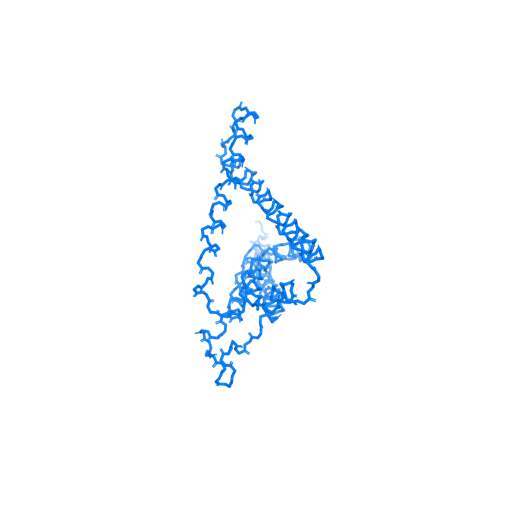.88 118 ALA A CA 1
ATOM 894 C C . ALA A 1 118 ? -17.966 -8.097 16.373 1.00 86.88 118 ALA A C 1
ATOM 896 O O . ALA A 1 118 ? -18.694 -7.271 16.930 1.00 86.88 118 ALA A O 1
ATOM 897 N N . ARG A 1 119 ? -16.835 -8.533 16.933 1.00 89.69 119 ARG A N 1
ATOM 898 C CA . ARG A 1 119 ? -16.283 -7.991 18.180 1.00 89.69 119 ARG A CA 1
ATOM 899 C C . ARG A 1 119 ? -14.914 -7.375 17.904 1.00 89.69 119 ARG A C 1
ATOM 901 O O . ARG A 1 119 ? -14.168 -7.956 17.118 1.00 89.69 119 ARG A O 1
ATOM 908 N N . PRO A 1 120 ? -14.524 -6.284 18.592 1.00 88.50 120 PRO A N 1
ATOM 909 C CA . PRO A 1 120 ? -13.219 -5.653 18.385 1.00 88.50 120 PRO A CA 1
ATOM 910 C C . PRO A 1 120 ? -12.053 -6.645 18.475 1.00 88.50 120 PRO A C 1
ATOM 912 O O . PRO A 1 120 ? -11.190 -6.658 17.604 1.00 88.50 120 PRO A O 1
ATOM 915 N N . ALA A 1 121 ? -12.072 -7.542 19.469 1.00 89.31 121 ALA A N 1
ATOM 916 C CA . ALA A 1 121 ? -11.051 -8.578 19.631 1.00 89.31 121 ALA A CA 1
ATOM 917 C C . ALA A 1 121 ? -10.970 -9.539 18.430 1.00 89.31 121 ALA A C 1
ATOM 919 O O . ALA A 1 121 ? -9.876 -9.925 18.031 1.00 89.31 121 ALA A O 1
ATOM 920 N N . GLY A 1 122 ? -12.110 -9.899 17.832 1.00 89.56 122 GLY A N 1
ATOM 921 C CA . GLY A 1 122 ? -12.142 -10.764 16.655 1.00 89.56 122 GLY A CA 1
ATOM 922 C C . GLY A 1 122 ? -11.659 -10.061 15.392 1.00 89.56 122 GLY A C 1
ATOM 923 O O . GLY A 1 122 ? -10.875 -10.640 14.651 1.00 89.56 122 GLY A O 1
ATOM 924 N N . VAL A 1 123 ? -12.032 -8.795 15.188 1.00 92.25 123 VAL A N 1
ATOM 925 C CA . VAL A 1 123 ? -11.538 -7.993 14.054 1.00 92.25 123 VAL A CA 1
ATOM 926 C C . VAL A 1 123 ? -10.016 -7.833 14.121 1.00 92.25 123 VAL A C 1
ATOM 928 O O . VAL A 1 123 ? -9.333 -8.062 13.127 1.00 92.25 123 VAL A O 1
ATOM 931 N N . TRP A 1 124 ? -9.464 -7.521 15.299 1.00 92.25 124 TRP A N 1
ATOM 932 C CA . TRP A 1 124 ? -8.013 -7.431 15.483 1.00 92.25 124 TRP A CA 1
ATOM 933 C C . TRP A 1 124 ? -7.309 -8.778 15.294 1.00 92.25 124 TRP A C 1
ATOM 935 O O . TRP A 1 124 ? -6.292 -8.837 14.606 1.00 92.25 124 TRP A O 1
ATOM 945 N N . ALA A 1 125 ? -7.853 -9.865 15.849 1.00 92.00 125 ALA A N 1
ATOM 946 C CA . ALA A 1 125 ? -7.282 -11.199 15.679 1.00 92.00 125 ALA A CA 1
ATOM 947 C C . ALA A 1 125 ? -7.281 -11.647 14.207 1.00 92.00 125 ALA A C 1
ATOM 949 O O . ALA A 1 125 ? -6.271 -12.161 13.730 1.00 92.00 125 ALA A O 1
ATOM 950 N N . GLY A 1 126 ? -8.377 -11.407 13.478 1.00 92.31 126 GLY A N 1
ATOM 951 C CA . GLY A 1 126 ? -8.480 -11.673 12.042 1.00 92.31 126 GLY A CA 1
ATOM 952 C C . GLY A 1 126 ? -7.478 -10.850 11.235 1.00 92.31 126 GLY A C 1
ATOM 953 O O . GLY A 1 126 ? -6.710 -11.414 10.456 1.00 92.31 126 GLY A O 1
ATOM 954 N N . ALA A 1 127 ? -7.412 -9.537 11.477 1.00 92.50 127 ALA A N 1
ATOM 955 C CA . ALA A 1 127 ? -6.486 -8.643 10.787 1.00 92.50 127 ALA A CA 1
ATOM 956 C C . ALA A 1 127 ? -5.019 -9.050 10.995 1.00 92.50 127 ALA A C 1
ATOM 958 O O . ALA A 1 127 ? -4.259 -9.116 10.026 1.00 92.50 127 ALA A O 1
ATOM 959 N N . ILE A 1 128 ? -4.625 -9.375 12.231 1.00 93.06 128 ILE A N 1
ATOM 960 C CA . ILE A 1 128 ? -3.265 -9.830 12.551 1.00 93.06 128 ILE A CA 1
ATOM 961 C C . ILE A 1 128 ? -2.988 -11.181 11.886 1.00 93.06 128 ILE A C 1
ATOM 963 O O . ILE A 1 128 ? -1.995 -11.309 11.174 1.00 93.06 128 ILE A O 1
ATOM 967 N N . ALA A 1 129 ? -3.872 -12.170 12.047 1.00 92.50 129 ALA A N 1
ATOM 968 C CA . ALA A 1 129 ? -3.681 -13.500 11.470 1.00 92.50 129 ALA A CA 1
ATOM 969 C C . ALA A 1 129 ? -3.625 -13.472 9.934 1.00 92.50 129 ALA A C 1
ATOM 971 O O . ALA A 1 129 ? -2.768 -14.116 9.333 1.00 92.50 129 ALA A O 1
ATOM 972 N N . GLY A 1 130 ? -4.489 -12.680 9.296 1.00 91.81 130 GLY A N 1
ATOM 973 C CA . GLY A 1 130 ? -4.483 -12.462 7.852 1.00 91.81 130 GLY A CA 1
ATOM 974 C C . GLY A 1 130 ? -3.197 -11.799 7.363 1.00 91.81 130 GLY A C 1
ATOM 975 O O . GLY A 1 130 ? -2.636 -12.230 6.359 1.00 91.81 130 GLY A O 1
ATOM 976 N N . THR A 1 131 ? -2.697 -10.793 8.087 1.00 91.06 131 THR A N 1
ATOM 977 C CA . THR A 1 131 ? -1.433 -10.111 7.756 1.00 91.06 131 THR A CA 1
ATOM 978 C C . THR A 1 131 ? -0.235 -11.049 7.915 1.00 91.06 131 THR A C 1
ATOM 980 O O . THR A 1 131 ? 0.654 -11.072 7.063 1.00 91.06 131 THR A O 1
ATOM 983 N N . VAL A 1 132 ? -0.223 -11.874 8.966 1.00 90.94 132 VAL A N 1
ATOM 984 C CA . VAL A 1 132 ? 0.800 -12.910 9.168 1.00 90.94 132 VAL A CA 1
ATOM 985 C C . VAL A 1 132 ? 0.761 -13.921 8.024 1.00 90.94 132 VAL A C 1
ATOM 987 O O . VAL A 1 132 ? 1.795 -14.179 7.417 1.00 90.94 132 VAL A O 1
ATOM 990 N N . ALA A 1 133 ? -0.417 -14.428 7.656 1.00 89.00 133 ALA A N 1
ATOM 991 C CA . ALA A 1 133 ? -0.562 -15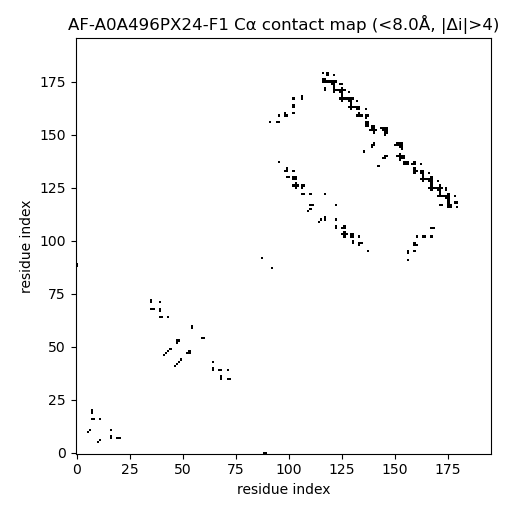.348 6.530 1.00 89.00 133 ALA A CA 1
ATOM 992 C C . ALA A 1 133 ? -0.105 -14.722 5.200 1.00 89.00 133 ALA A C 1
ATOM 994 O O . ALA A 1 133 ? 0.628 -15.356 4.445 1.00 89.00 133 ALA A O 1
ATOM 995 N N . ALA A 1 134 ? -0.462 -13.458 4.943 1.00 88.50 134 ALA A N 1
ATOM 996 C CA . ALA A 1 134 ? 0.001 -12.716 3.771 1.00 88.50 134 ALA A CA 1
ATOM 997 C C . ALA A 1 134 ? 1.536 -12.623 3.729 1.00 88.50 134 ALA A C 1
ATOM 999 O O . ALA A 1 134 ? 2.144 -12.861 2.689 1.00 88.50 134 ALA A O 1
ATOM 1000 N N . THR A 1 135 ? 2.159 -12.332 4.875 1.00 87.19 135 THR A N 1
ATOM 1001 C CA . THR A 1 135 ? 3.617 -12.205 5.021 1.00 87.19 135 THR A CA 1
ATOM 1002 C C . THR A 1 135 ? 4.319 -13.549 4.821 1.00 87.19 135 THR A C 1
ATOM 1004 O O . THR A 1 135 ? 5.306 -13.619 4.094 1.00 87.19 135 THR A O 1
ATOM 1007 N N . LEU A 1 136 ? 3.786 -14.629 5.402 1.00 86.00 136 LEU A N 1
ATOM 1008 C CA . LEU A 1 136 ? 4.324 -15.984 5.246 1.00 86.00 136 LEU A CA 1
ATOM 1009 C C . LEU A 1 136 ? 4.312 -16.442 3.784 1.00 86.00 136 LEU A C 1
ATOM 1011 O O . LEU A 1 136 ? 5.272 -17.053 3.327 1.00 86.00 136 LEU A O 1
ATOM 1015 N N . VAL A 1 137 ? 3.252 -16.116 3.041 1.00 84.62 137 VAL A N 1
ATOM 1016 C CA . VAL A 1 137 ? 3.172 -16.422 1.607 1.00 84.62 137 VAL A CA 1
ATOM 1017 C C . VAL A 1 137 ? 4.118 -15.527 0.801 1.00 84.62 137 VAL A C 1
ATOM 1019 O O . VAL A 1 137 ? 4.871 -16.025 -0.038 1.00 84.62 137 VAL A O 1
ATOM 1022 N N . ALA A 1 138 ? 4.123 -14.218 1.074 1.00 81.56 138 ALA A N 1
ATOM 1023 C CA . ALA A 1 138 ? 4.928 -13.234 0.348 1.00 81.56 138 ALA A CA 1
ATOM 1024 C C . ALA A 1 138 ? 6.440 -13.479 0.471 1.00 81.56 138 ALA A C 1
ATOM 1026 O O . ALA A 1 138 ? 7.184 -13.260 -0.488 1.00 81.56 138 ALA A O 1
ATOM 1027 N N . PHE A 1 139 ? 6.891 -13.947 1.634 1.00 79.25 139 PHE A N 1
ATOM 1028 C CA . PHE A 1 139 ? 8.294 -14.243 1.927 1.00 79.25 139 PHE A CA 1
ATOM 1029 C C . PHE A 1 139 ? 8.537 -15.745 2.096 1.00 79.25 139 PHE A C 1
ATOM 1031 O O . PHE A 1 139 ? 9.404 -16.160 2.862 1.00 79.25 139 PHE A O 1
ATOM 1038 N N . SER A 1 140 ? 7.775 -16.568 1.372 1.00 75.88 140 SER A N 1
ATOM 1039 C CA . SER A 1 140 ? 7.868 -18.020 1.494 1.00 75.88 140 SER A CA 1
ATOM 1040 C C . SER A 1 140 ? 9.236 -18.583 1.096 1.00 75.88 140 SER A C 1
ATOM 1042 O O . SER A 1 140 ? 9.671 -19.537 1.728 1.00 75.88 140 SER A O 1
ATOM 1044 N N . GLY A 1 141 ? 9.965 -17.982 0.149 1.00 71.94 141 GLY A N 1
ATOM 1045 C CA . GLY A 1 141 ? 11.314 -18.427 -0.224 1.00 71.94 141 GLY A CA 1
ATOM 1046 C C . GLY A 1 141 ? 12.326 -18.312 0.922 1.00 71.94 141 GLY A C 1
ATOM 1047 O O . GLY A 1 141 ? 12.916 -19.321 1.306 1.00 71.94 141 GLY A O 1
ATOM 1048 N N . PRO A 1 142 ? 12.507 -17.124 1.534 1.00 69.75 142 PRO A N 1
ATOM 1049 C CA . PRO A 1 142 ? 13.377 -16.970 2.702 1.00 69.75 142 PRO A CA 1
ATOM 1050 C C . PRO A 1 142 ? 12.971 -17.806 3.926 1.00 69.75 142 PRO A C 1
ATOM 1052 O O . PRO A 1 142 ? 13.829 -18.131 4.741 1.00 69.75 142 PRO A O 1
ATOM 1055 N N . ILE A 1 143 ? 11.678 -18.120 4.083 1.00 72.06 143 ILE A N 1
ATOM 1056 C CA . ILE A 1 143 ? 11.131 -18.751 5.297 1.00 72.06 143 ILE A CA 1
ATOM 1057 C C . ILE A 1 143 ? 11.053 -20.280 5.181 1.00 72.06 143 ILE A C 1
ATOM 1059 O O . ILE A 1 143 ? 11.442 -20.985 6.108 1.00 72.06 143 ILE A O 1
ATOM 1063 N N . PHE A 1 144 ? 10.531 -20.795 4.067 1.00 72.62 144 PHE A N 1
ATOM 1064 C CA . PHE A 1 144 ? 10.278 -22.225 3.847 1.00 72.62 144 PHE A CA 1
ATOM 1065 C C . PHE A 1 144 ? 11.324 -22.892 2.944 1.00 72.62 144 PHE A C 1
ATOM 1067 O O . PHE A 1 144 ? 11.283 -24.107 2.763 1.00 72.62 144 PHE A O 1
ATOM 1074 N N . GLY A 1 145 ? 12.277 -22.117 2.425 1.00 66.44 145 GLY A N 1
ATOM 1075 C CA . GLY A 1 145 ? 13.271 -22.567 1.459 1.00 66.44 145 GLY A CA 1
ATOM 1076 C C . GLY A 1 145 ? 12.873 -22.185 0.037 1.00 66.44 145 GLY A C 1
ATOM 1077 O O . GLY A 1 145 ? 11.697 -22.175 -0.323 1.00 66.44 145 GLY A O 1
ATOM 1078 N N . MET A 1 146 ? 13.872 -21.836 -0.770 1.00 72.12 146 MET A N 1
ATOM 1079 C CA . MET A 1 146 ? 13.679 -21.592 -2.197 1.00 72.12 146 MET A CA 1
ATOM 1080 C C . MET A 1 146 ? 13.539 -22.925 -2.926 1.00 72.12 146 MET A C 1
ATOM 1082 O O . MET A 1 146 ? 14.197 -23.902 -2.564 1.00 72.12 146 MET A O 1
ATOM 1086 N N . ASP A 1 147 ? 12.688 -22.952 -3.948 1.00 69.94 147 ASP A N 1
ATOM 1087 C CA . ASP A 1 147 ? 12.526 -24.128 -4.795 1.00 69.94 147 ASP A CA 1
ATOM 1088 C C . ASP A 1 147 ? 13.877 -24.471 -5.467 1.00 69.94 147 ASP A C 1
ATOM 1090 O O . ASP A 1 147 ? 14.434 -23.614 -6.169 1.00 69.94 147 ASP A O 1
ATOM 1094 N N . PRO A 1 148 ? 14.434 -25.683 -5.249 1.00 59.59 148 PRO A N 1
ATOM 1095 C CA . PRO A 1 148 ? 15.740 -26.074 -5.776 1.00 59.59 148 PRO A CA 1
ATOM 1096 C C . PRO A 1 148 ? 15.829 -26.051 -7.306 1.00 59.59 148 PRO A C 1
ATOM 1098 O O . PRO A 1 148 ? 16.930 -25.918 -7.837 1.00 59.59 148 PRO A O 1
ATOM 1101 N N . GLU A 1 149 ? 14.704 -26.193 -8.014 1.00 63.19 149 GLU A N 1
ATOM 1102 C CA . GLU A 1 149 ? 14.687 -26.272 -9.480 1.00 63.19 149 GLU A CA 1
ATOM 1103 C C . GLU A 1 149 ? 14.583 -24.899 -10.153 1.00 63.19 149 GLU A C 1
ATOM 1105 O O . GLU A 1 149 ? 15.126 -24.695 -11.240 1.00 63.19 149 GLU A O 1
ATOM 1110 N N . THR A 1 150 ? 13.907 -23.939 -9.515 1.00 63.00 150 THR A N 1
ATOM 1111 C C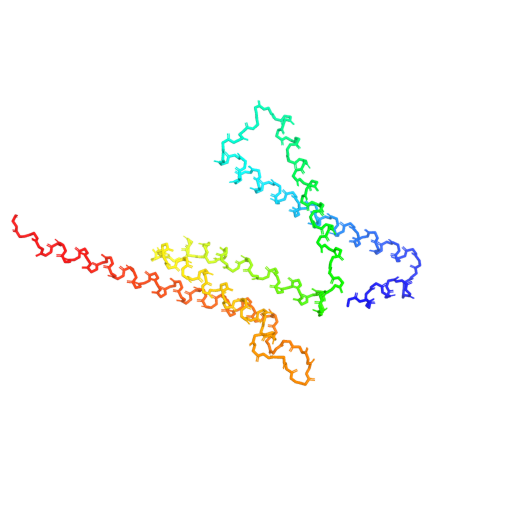A . THR A 1 150 ? 13.584 -22.638 -10.125 1.00 63.00 150 THR A CA 1
ATOM 1112 C C . THR A 1 150 ? 14.283 -21.451 -9.465 1.00 63.00 150 THR A C 1
ATOM 1114 O O . THR A 1 150 ? 14.369 -20.384 -10.075 1.00 63.00 150 THR A O 1
ATOM 1117 N N . GLY A 1 151 ? 14.802 -21.605 -8.240 1.00 64.44 151 GLY A N 1
ATOM 1118 C CA . GLY A 1 151 ? 15.430 -20.518 -7.481 1.00 64.44 151 GLY A CA 1
ATOM 1119 C C . GLY A 1 151 ? 14.464 -19.383 -7.111 1.00 64.44 151 GLY A C 1
ATOM 1120 O O . GLY A 1 151 ? 14.905 -18.280 -6.787 1.00 64.44 151 GLY A O 1
ATOM 1121 N N . LEU A 1 152 ? 13.154 -19.631 -7.194 1.00 68.31 152 LEU A N 1
ATOM 1122 C CA . LEU A 1 152 ? 12.084 -18.689 -6.868 1.00 68.31 152 LEU A CA 1
ATOM 1123 C C . LEU A 1 152 ? 11.396 -19.083 -5.554 1.00 68.31 152 LEU A C 1
ATOM 1125 O O . LEU A 1 152 ? 11.641 -20.153 -4.989 1.00 68.31 152 LEU A O 1
ATOM 1129 N N . ASP A 1 153 ? 10.532 -18.200 -5.048 1.00 70.06 153 AS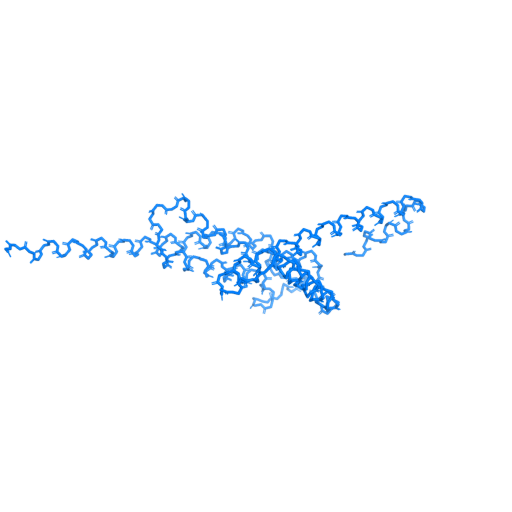P A N 1
ATOM 1130 C CA . ASP A 1 153 ? 9.681 -18.542 -3.912 1.00 70.06 153 ASP A CA 1
ATOM 1131 C C . ASP A 1 153 ? 8.769 -19.729 -4.269 1.00 70.06 153 ASP A C 1
ATOM 1133 O O . ASP A 1 153 ? 8.132 -19.705 -5.326 1.00 70.06 153 ASP A O 1
ATOM 1137 N N . PRO A 1 154 ? 8.635 -20.728 -3.379 1.00 69.62 154 PRO A N 1
ATOM 1138 C CA . PRO A 1 154 ? 7.816 -21.912 -3.628 1.00 69.62 154 PRO A CA 1
ATOM 1139 C C . PRO A 1 154 ? 6.326 -21.573 -3.768 1.00 69.62 154 PRO A C 1
ATOM 1141 O O . PRO A 1 154 ? 5.571 -22.322 -4.387 1.00 69.62 154 PRO A O 1
ATOM 1144 N N . ILE A 1 155 ? 5.883 -20.441 -3.208 1.00 76.94 155 ILE A N 1
ATOM 1145 C CA . ILE A 1 155 ? 4.504 -19.971 -3.322 1.00 76.94 155 ILE A CA 1
ATOM 1146 C C . ILE A 1 155 ? 4.466 -18.686 -4.148 1.00 76.94 155 ILE A C 1
ATOM 1148 O O . ILE A 1 155 ? 5.046 -17.663 -3.784 1.00 76.94 155 ILE A O 1
ATOM 1152 N N . SER A 1 156 ? 3.715 -18.726 -5.252 1.00 79.31 156 SER A N 1
ATOM 1153 C CA . SER A 1 156 ? 3.490 -17.558 -6.107 1.00 79.31 156 SER A CA 1
ATOM 1154 C C . SER A 1 156 ? 2.807 -16.421 -5.340 1.00 79.31 156 SER A C 1
ATOM 1156 O O . SER A 1 156 ? 1.851 -16.639 -4.592 1.00 79.31 156 SER A O 1
ATOM 1158 N N . PHE A 1 157 ? 3.231 -15.181 -5.607 1.00 76.94 157 PHE A N 1
ATOM 1159 C CA . PHE A 1 157 ? 2.661 -13.964 -5.014 1.00 76.94 157 PHE A CA 1
ATOM 1160 C C . PHE A 1 157 ? 1.143 -13.823 -5.243 1.00 76.94 157 PHE A C 1
ATOM 1162 O O . PHE A 1 157 ? 0.466 -13.113 -4.505 1.00 76.94 157 PHE A O 1
ATOM 1169 N N . GLN A 1 158 ? 0.585 -14.516 -6.238 1.00 83.62 158 GLN A N 1
ATOM 1170 C CA . GLN A 1 158 ? -0.854 -14.542 -6.510 1.00 83.62 158 GLN A CA 1
ATOM 1171 C C . GLN A 1 158 ? -1.668 -15.161 -5.363 1.00 83.62 158 GLN A C 1
ATOM 1173 O O . GLN A 1 158 ? -2.821 -14.788 -5.160 1.00 83.62 158 GLN A O 1
ATOM 1178 N N . TRP A 1 159 ? -1.068 -16.062 -4.577 1.00 84.75 159 TRP A N 1
ATOM 1179 C CA . TRP A 1 159 ? -1.725 -16.703 -3.436 1.00 84.75 159 TRP A CA 1
ATOM 1180 C C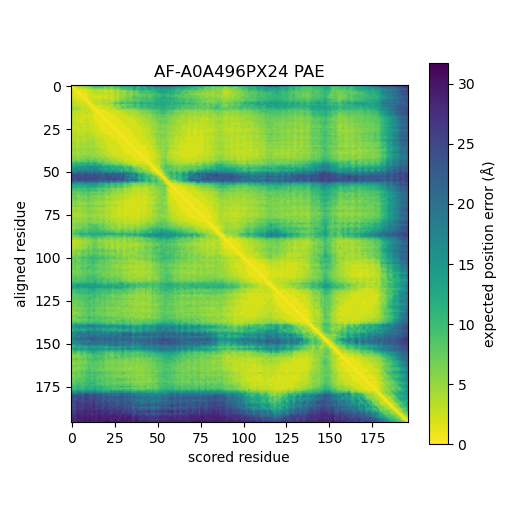 . TRP A 1 159 ? -1.787 -15.822 -2.186 1.00 84.75 159 TRP A C 1
ATOM 1182 O O . TRP A 1 159 ? -2.533 -16.148 -1.262 1.00 84.75 159 TRP A O 1
ATOM 1192 N N . ILE A 1 160 ? -1.075 -14.688 -2.159 1.00 84.81 160 ILE A N 1
ATOM 1193 C CA . ILE A 1 160 ? -1.067 -13.768 -1.012 1.00 84.81 160 ILE A CA 1
ATOM 1194 C C . ILE A 1 160 ? -2.495 -13.312 -0.692 1.00 84.81 160 ILE A C 1
ATOM 1196 O O . ILE A 1 160 ? -2.943 -13.451 0.447 1.00 84.81 160 ILE A O 1
ATOM 1200 N N . ALA A 1 161 ? -3.235 -12.809 -1.685 1.00 86.56 161 ALA A N 1
ATOM 1201 C CA . ALA A 1 161 ? -4.576 -12.267 -1.468 1.00 86.56 161 ALA A CA 1
ATOM 1202 C C . ALA A 1 161 ? -5.613 -13.346 -1.069 1.00 86.56 161 ALA A C 1
ATOM 1204 O O . ALA A 1 161 ? -6.288 -13.152 -0.058 1.00 86.56 161 ALA A O 1
ATOM 1205 N N . PRO A 1 162 ? -5.727 -14.505 -1.753 1.00 89.56 162 PRO A N 1
ATOM 1206 C CA . PRO A 1 162 ? -6.664 -15.556 -1.349 1.00 89.56 162 PRO A CA 1
ATOM 1207 C C . PRO A 1 162 ? -6.391 -16.124 0.050 1.00 89.56 162 PRO A C 1
ATOM 1209 O O . PRO A 1 162 ? -7.308 -16.216 0.866 1.00 89.56 162 PRO A O 1
ATOM 1212 N N . VAL A 1 163 ? -5.137 -16.482 0.354 1.00 90.06 163 VAL A N 1
ATOM 1213 C CA . VAL A 1 163 ? -4.778 -17.123 1.633 1.00 90.06 163 VAL A CA 1
ATOM 1214 C C . VAL A 1 163 ? -4.989 -16.165 2.798 1.00 90.06 163 VAL A C 1
ATOM 1216 O O . VAL A 1 163 ? -5.557 -16.542 3.828 1.00 90.06 163 VAL A O 1
ATOM 1219 N N . SER A 1 164 ? -4.565 -14.913 2.633 1.00 90.44 164 SER A N 1
ATOM 1220 C CA . SER A 1 164 ? -4.742 -13.894 3.662 1.00 90.44 164 SER A CA 1
ATOM 1221 C C . SER A 1 164 ? -6.216 -13.602 3.920 1.00 90.44 164 SER A C 1
ATOM 1223 O O . SER A 1 164 ? -6.616 -13.570 5.079 1.00 90.44 164 SER A O 1
ATOM 1225 N N . LEU A 1 165 ? -7.046 -13.483 2.878 1.00 90.19 165 LEU A N 1
ATOM 1226 C CA . LEU A 1 165 ? -8.479 -13.228 3.011 1.00 90.19 165 LEU A CA 1
ATOM 1227 C C . LEU A 1 165 ? -9.200 -14.376 3.727 1.00 90.19 165 LEU A C 1
ATOM 1229 O O . LEU A 1 165 ? -9.938 -14.132 4.681 1.00 90.19 165 LEU A O 1
ATOM 1233 N N . VAL A 1 166 ? -8.945 -15.625 3.329 1.00 92.69 166 VAL A N 1
ATOM 1234 C CA . VAL A 1 166 ? -9.551 -16.803 3.974 1.00 92.69 166 VAL A CA 1
ATOM 1235 C C . VAL A 1 166 ? -9.143 -16.892 5.442 1.00 92.69 166 VAL A C 1
ATOM 1237 O O . VAL A 1 166 ? -10.003 -17.074 6.306 1.00 92.69 166 VAL A O 1
ATOM 1240 N N . THR A 1 167 ? -7.854 -16.719 5.742 1.00 92.44 167 THR A N 1
ATOM 1241 C CA . THR A 1 167 ? -7.343 -16.761 7.121 1.00 92.44 167 THR A CA 1
ATOM 1242 C C . THR A 1 167 ? -7.983 -15.669 7.970 1.00 92.44 167 THR A C 1
ATOM 1244 O O . THR A 1 167 ? -8.448 -15.926 9.080 1.00 92.44 167 THR A O 1
ATOM 1247 N N . ASN A 1 168 ? -8.057 -14.459 7.425 1.00 92.50 168 ASN A N 1
ATOM 1248 C CA . ASN A 1 168 ? -8.579 -13.292 8.111 1.00 92.50 168 ASN A CA 1
ATOM 1249 C C . ASN A 1 168 ? -10.060 -13.456 8.482 1.00 92.50 168 ASN A C 1
ATOM 1251 O O . ASN A 1 168 ? -10.430 -13.329 9.650 1.00 92.50 168 ASN A O 1
ATOM 1255 N N . LEU A 1 169 ? -10.897 -13.831 7.509 1.00 92.81 169 LEU A N 1
ATOM 1256 C CA . LEU A 1 169 ? -12.324 -14.051 7.738 1.00 92.81 169 LEU A CA 1
ATOM 1257 C C . LEU A 1 169 ? -12.571 -15.219 8.697 1.00 92.81 169 LEU A C 1
ATOM 1259 O O . LEU A 1 169 ? -13.405 -15.100 9.594 1.00 92.81 169 LEU A O 1
ATOM 1263 N N . SER A 1 170 ? -11.823 -16.315 8.553 1.00 93.06 170 SER A N 1
ATOM 1264 C CA . SER A 1 170 ? -11.975 -17.501 9.401 1.00 93.06 170 SER A CA 1
ATOM 1265 C C . SER A 1 170 ? -11.628 -17.194 10.857 1.00 93.06 170 SER A C 1
ATOM 1267 O O . SER A 1 170 ? -12.457 -17.390 11.746 1.00 93.06 170 SER A O 1
ATOM 1269 N N . VAL A 1 171 ? -10.435 -16.647 11.115 1.00 93.19 171 VAL A N 1
ATOM 1270 C CA . VAL A 1 171 ? -9.987 -16.305 12.474 1.00 93.19 171 VAL A CA 1
ATOM 1271 C C . VAL A 1 171 ? -10.865 -15.207 13.070 1.00 93.19 171 VAL A C 1
ATOM 1273 O O . VAL A 1 171 ? -11.307 -15.326 14.215 1.00 93.19 171 VAL A O 1
ATOM 1276 N N . GLY A 1 172 ? -11.186 -14.170 12.294 1.00 92.50 172 GLY A N 1
ATOM 1277 C CA . GLY A 1 172 ? -12.007 -13.064 12.772 1.00 92.50 172 GLY A CA 1
ATOM 1278 C C . GLY A 1 172 ? -13.429 -13.487 13.145 1.00 92.50 172 GLY A C 1
ATOM 1279 O O . GLY A 1 172 ? -13.954 -13.038 14.170 1.00 92.50 172 GLY A O 1
ATOM 1280 N N . CYS A 1 173 ? -14.043 -14.393 12.374 1.00 92.06 173 CYS A N 1
ATOM 1281 C CA . CYS A 1 173 ? -15.370 -14.928 12.677 1.00 92.06 173 CYS A CA 1
ATOM 1282 C C . CYS A 1 173 ? -15.336 -15.855 13.893 1.00 92.06 173 CYS A C 1
ATOM 1284 O O . CYS A 1 173 ? -16.171 -15.701 14.784 1.00 92.06 173 CYS A O 1
ATOM 1286 N N . LEU A 1 174 ? -14.360 -16.768 13.966 1.00 92.75 174 LEU A N 1
ATOM 1287 C CA . LEU A 1 174 ? -14.208 -17.700 15.086 1.00 92.75 174 LEU A CA 1
ATOM 1288 C C . LEU A 1 174 ? -14.025 -16.958 16.411 1.00 92.75 174 LEU A C 1
ATOM 1290 O O . LEU A 1 174 ? -14.761 -17.200 17.367 1.00 92.75 174 LEU A O 1
ATOM 1294 N N . VAL A 1 175 ? -13.096 -16.002 16.463 1.00 91.75 175 VAL A N 1
ATOM 1295 C CA . VAL A 1 175 ? -12.841 -15.222 17.679 1.00 91.75 175 VAL A CA 1
ATOM 1296 C C . VAL A 1 175 ? -14.053 -14.350 18.021 1.00 91.75 175 VAL A C 1
ATOM 1298 O O . VAL A 1 175 ? -14.482 -14.326 19.174 1.00 91.75 175 VAL A O 1
ATOM 1301 N N . SER A 1 176 ? -14.680 -13.691 17.040 1.00 91.00 176 SER A N 1
ATOM 1302 C CA . SER A 1 176 ? -15.893 -12.896 17.298 1.00 91.00 176 SER A CA 1
ATOM 1303 C C . SER A 1 176 ? -17.040 -13.743 17.862 1.00 91.00 176 SER A C 1
ATOM 1305 O O . SER A 1 176 ? -17.710 -13.313 18.803 1.00 91.00 176 SER A O 1
ATOM 1307 N N . ALA A 1 177 ? -17.238 -14.957 17.342 1.00 89.25 177 ALA A N 1
ATOM 1308 C CA . ALA A 1 177 ? -18.264 -15.883 17.812 1.00 89.25 177 ALA A CA 1
ATOM 1309 C C . ALA A 1 177 ? -17.987 -16.374 19.242 1.00 89.25 177 ALA A C 1
ATOM 1311 O O . ALA A 1 177 ? -18.874 -16.299 20.093 1.00 89.25 177 ALA A O 1
ATOM 1312 N N . LEU A 1 178 ? -16.751 -16.791 19.542 1.00 89.00 178 LEU A N 1
ATOM 1313 C CA . LEU A 1 178 ? -16.356 -17.269 20.873 1.00 89.00 178 LEU A CA 1
ATOM 1314 C C . LEU A 1 178 ? -16.565 -16.202 21.959 1.00 89.00 178 LEU A C 1
ATOM 1316 O O . LEU A 1 178 ? -17.133 -16.480 23.018 1.00 89.00 178 LEU A O 1
ATOM 1320 N N . PHE A 1 179 ? -16.167 -14.956 21.691 1.00 83.88 179 PHE A N 1
ATOM 1321 C CA . PHE A 1 179 ? -16.388 -13.852 22.628 1.00 83.88 179 PHE A CA 1
ATOM 1322 C C . PHE A 1 179 ? -17.864 -13.428 22.705 1.00 83.88 179 PHE A C 1
ATOM 1324 O O . PHE A 1 179 ? -18.331 -13.029 23.773 1.00 83.88 179 PHE A O 1
ATOM 1331 N N . GLY A 1 180 ? -18.625 -13.561 21.614 1.00 76.50 180 GLY A N 1
ATOM 1332 C CA . GLY A 1 180 ? -20.075 -13.363 21.615 1.00 76.50 180 GLY A CA 1
ATOM 1333 C C . GLY A 1 180 ? -20.816 -14.365 22.506 1.00 76.50 180 GLY A C 1
ATOM 1334 O O . GLY A 1 180 ? -21.695 -13.968 23.271 1.00 76.50 180 GLY A O 1
ATOM 1335 N N . MET A 1 181 ? -20.420 -15.641 22.469 1.00 70.38 181 MET A N 1
ATOM 1336 C CA . MET A 1 181 ? -20.977 -16.695 23.325 1.00 70.38 181 MET A CA 1
ATOM 1337 C C . MET A 1 181 ? -20.669 -16.451 24.805 1.00 70.38 181 MET A C 1
ATOM 1339 O O . MET A 1 181 ? -21.557 -16.562 25.648 1.00 70.38 181 MET A O 1
ATOM 1343 N N . LYS A 1 182 ? -19.431 -16.054 25.127 1.00 68.62 182 LYS A N 1
ATOM 1344 C CA . LYS A 1 182 ? -19.017 -15.782 26.511 1.00 68.62 182 LYS A CA 1
ATOM 1345 C C . LYS A 1 182 ? -19.800 -14.621 27.135 1.00 68.62 182 LYS A C 1
ATOM 1347 O O . LYS A 1 182 ? -20.216 -14.721 28.284 1.00 68.62 182 LYS A O 1
ATOM 1352 N N . ALA A 1 183 ? -20.058 -13.560 26.365 1.00 67.88 183 ALA A N 1
ATOM 1353 C CA . ALA A 1 183 ? -20.875 -12.432 26.814 1.00 67.88 183 ALA A CA 1
ATOM 1354 C C . ALA A 1 183 ? -22.333 -12.839 27.095 1.00 67.88 183 ALA A C 1
ATOM 1356 O O . ALA A 1 183 ? -22.901 -12.417 28.099 1.00 67.88 183 ALA A O 1
ATOM 1357 N N . LYS A 1 184 ? -22.920 -13.696 26.247 1.00 69.12 184 LYS A N 1
ATOM 1358 C CA . LYS A 1 184 ? -24.292 -14.194 26.429 1.00 69.12 184 LYS A CA 1
ATOM 1359 C C . LYS A 1 184 ? -24.421 -15.109 27.655 1.00 69.12 184 LYS A C 1
ATOM 1361 O O . LYS A 1 184 ? -25.381 -14.985 28.407 1.00 69.12 184 LYS A O 1
ATOM 1366 N N . ASN A 1 185 ? -23.446 -15.988 27.890 1.00 67.75 185 ASN A N 1
ATOM 1367 C CA . ASN A 1 185 ? -23.465 -16.896 29.044 1.00 67.75 185 ASN A CA 1
ATOM 1368 C C . ASN A 1 185 ? -23.308 -16.146 30.378 1.00 67.75 185 ASN A C 1
ATOM 1370 O O . ASN A 1 185 ? -23.984 -16.485 31.345 1.00 67.75 185 ASN A O 1
ATOM 1374 N N . ALA A 1 186 ? -22.485 -15.093 30.415 1.00 64.81 186 ALA A N 1
ATOM 1375 C CA . ALA A 1 186 ? -22.328 -14.249 31.601 1.00 64.81 186 ALA A CA 1
ATOM 1376 C C . ALA A 1 186 ? -23.609 -13.465 31.950 1.00 64.81 186 ALA A C 1
ATOM 1378 O O . ALA A 1 186 ? -23.932 -13.311 33.124 1.00 64.81 186 ALA A O 1
ATOM 1379 N N . SER A 1 187 ? -24.371 -13.001 30.949 1.00 62.22 187 SER A N 1
ATOM 1380 C CA . SER A 1 187 ? -25.646 -12.310 31.197 1.00 62.22 187 SER A CA 1
ATOM 1381 C C . SER A 1 187 ? -26.758 -13.234 31.700 1.00 62.22 187 SER A C 1
ATOM 1383 O O . SER A 1 187 ? -27.599 -12.787 32.468 1.00 62.22 187 SER A O 1
ATOM 1385 N N . VAL A 1 188 ? -26.763 -14.508 31.289 1.00 64.25 188 VAL A N 1
ATOM 1386 C CA . VAL A 1 188 ? -27.753 -15.491 31.767 1.00 64.25 188 VAL A CA 1
ATOM 1387 C C . VAL A 1 188 ? -27.481 -15.846 33.230 1.00 64.25 188 VAL A C 1
ATOM 1389 O O . VAL A 1 188 ? -28.395 -15.792 34.041 1.00 64.25 188 VAL A O 1
ATOM 1392 N N . GLN A 1 189 ? -26.215 -16.076 33.602 1.00 59.50 189 GLN A N 1
ATOM 1393 C CA . GLN A 1 189 ? -25.852 -16.348 34.997 1.00 59.50 189 GLN A CA 1
ATOM 1394 C C . GLN A 1 189 ? -26.195 -15.201 35.953 1.00 59.50 189 GLN A C 1
ATOM 1396 O O . GLN A 1 189 ? -26.607 -15.475 37.067 1.00 59.50 189 GLN A O 1
ATOM 1401 N N . HIS A 1 190 ? -26.066 -13.934 35.549 1.00 57.59 190 HIS A N 1
ATOM 1402 C CA . HIS A 1 190 ? -26.451 -12.812 36.417 1.00 57.59 190 HIS A CA 1
ATOM 1403 C C . HIS A 1 190 ? -27.967 -12.675 36.620 1.00 57.59 190 HIS A C 1
ATOM 1405 O O . HIS A 1 190 ? -28.376 -12.174 37.660 1.00 57.59 190 HIS A O 1
ATOM 1411 N N . HIS A 1 191 ? -28.792 -13.120 35.668 1.00 55.72 191 HIS A N 1
ATOM 1412 C CA . HIS A 1 191 ? -30.253 -13.065 35.797 1.00 55.72 191 HIS A CA 1
ATOM 1413 C C . HIS A 1 191 ? -30.804 -14.180 36.703 1.00 55.72 191 HIS A C 1
ATOM 1415 O O . HIS A 1 191 ? -31.845 -14.003 37.321 1.00 55.72 191 HIS A O 1
ATOM 1421 N N . ASP A 1 192 ? -30.080 -15.296 36.831 1.00 57.44 192 ASP A N 1
ATOM 1422 C CA . ASP A 1 192 ? -30.449 -16.414 37.712 1.00 57.44 192 ASP A CA 1
ATOM 1423 C C . ASP A 1 192 ? -30.019 -16.205 39.185 1.00 57.44 192 ASP A C 1
ATOM 1425 O O . ASP A 1 192 ? -30.336 -17.034 40.039 1.00 57.44 192 ASP A O 1
ATOM 1429 N N . ILE A 1 193 ? -29.295 -15.118 39.503 1.00 59.09 193 ILE A N 1
ATOM 1430 C CA . ILE A 1 193 ? -28.782 -14.819 40.860 1.00 59.09 193 ILE A CA 1
ATOM 1431 C C . ILE A 1 193 ? -29.607 -13.734 41.586 1.00 59.09 193 ILE A C 1
ATOM 1433 O O . ILE A 1 193 ? -29.388 -13.524 42.775 1.00 59.09 193 ILE A O 1
ATOM 1437 N N . ASP A 1 194 ? -30.622 -13.134 40.949 1.00 56.50 194 ASP A N 1
ATOM 1438 C CA . ASP A 1 194 ? -31.596 -12.256 41.625 1.00 56.50 194 ASP A CA 1
ATOM 1439 C C . ASP A 1 194 ? -32.973 -12.939 41.767 1.00 56.50 194 ASP A C 1
ATOM 1441 O O . ASP A 1 194 ? -33.828 -12.795 40.890 1.00 56.50 194 ASP A O 1
ATOM 1445 N N . PRO A 1 195 ? -33.239 -13.670 42.871 1.00 53.97 195 PRO A N 1
ATOM 1446 C CA . PRO A 1 195 ? -34.599 -14.057 43.227 1.00 53.97 195 PRO A CA 1
ATOM 1447 C C . PRO A 1 195 ? -35.345 -13.053 44.123 1.00 53.97 195 PRO A C 1
ATOM 1449 O O . PRO A 1 195 ? -36.543 -13.257 44.295 1.00 53.97 195 PRO A O 1
ATOM 1452 N N . TYR A 1 196 ? -34.716 -12.018 44.705 1.00 49.25 196 TYR A N 1
ATOM 1453 C CA . TYR A 1 196 ? -35.374 -11.090 45.652 1.00 49.25 196 TYR A CA 1
ATOM 1454 C C . TYR A 1 196 ? -34.719 -9.711 45.722 1.00 49.25 196 TYR A C 1
ATOM 1456 O O . TYR A 1 196 ? -33.488 -9.669 45.936 1.00 49.25 196 TYR A O 1
#

Sequence (196 aa):
DQMFPHFIAFGLPPVVSGLVLSGLFAAAMSSIDSGINSITAVVTTDFLDRFGKHPLSEKKHVLYARLLAVGIGAVVVIGSSFIQHIPGNITAVTNKTVNLLPVPIFCLFFFAFFVKFARPAGVWAGAIAGTVAATLVAFSGPIFGMDPETGLDPISFQWIAPVSLVTNLSVGCLVSALFGMKAKNASVQHHDIDPY

Radius of gyration: 24.39 Å; Cα contacts (8 Å, |Δi|>4): 163; chains: 1; bounding box: 55×57×81 Å

Solvent-accessible surface area (backbone atoms only — not comparable to full-atom values): 10644 Å² total; per-residue (Å²): 132,62,67,64,62,48,42,44,71,74,71,44,60,74,70,57,29,52,53,52,52,52,50,52,50,51,55,51,49,53,53,49,51,53,50,42,52,51,52,34,48,49,50,42,58,66,44,34,51,68,71,69,59,66,59,97,38,71,72,52,44,55,51,51,46,51,52,45,35,53,50,53,50,50,51,51,55,56,56,60,69,52,52,86,77,55,88,78,55,68,71,57,55,51,51,41,59,62,58,44,63,54,49,38,55,49,42,54,53,48,38,73,75,71,40,93,64,62,34,73,70,8,52,52,50,4,24,51,49,11,36,50,45,21,47,52,37,52,44,20,20,88,72,77,46,52,35,90,88,74,76,40,51,70,46,60,62,79,51,22,59,61,52,12,50,54,43,16,53,50,46,17,50,52,43,9,48,55,55,50,50,53,54,54,54,55,56,53,58,59,62,77,72,62,90,125

pLDDT: mean 83.7, std 10.89, range [49.25, 96.31]

Foldseek 3Di:
DVPVVVCLVPVDDPVVSVVVVVVVVVVVVVVLVVVLLVVLVCCCVVPCVVVPVDPPDPVVSVVSSVVSSVVVVVCVVVVVVCVVVDDDDPVLVVLLVVLLPVLLVVLVVCCVPPPPLFDPVLSVQLSVQLSVQLNCLSPQCVPVHADPPPRHRPHGSVCSNVRSNVSSCVSSNVVSVVVSVVVVVVVVVVVVPDPD